Protein AF-A0A0V1ACJ5-F1 (afdb_monomer)

pLDDT: mean 75.12, std 22.07, range [23.55, 98.56]

Sequence (335 aa):
MDLNRLETKIALAIAAIVSSARESAKLNCLNGVYNKIFVTDIIEEFHMTDFLQLRVLTLNCWGIPLPFPFGSADRKVRIKEIAKELATGKYDIVSLQEIWSENDFNMIHDAVRLVMPYSFYFHNGYAGSGVCVFSKGIILETLMHRYSLNGYVHHIHRGDWFGGKMVGLCRIQFSGININVYATHIHAEYNHDEDVYLAHRVVQAFELGQFMRNTMQNCEMAILMGDLNLRPTDLGYDLIRHSASLKDAWLFFSLALYIWTVDVELHWPGITLPIIIFRFLLTLSIGFFFWYGLVCLSSEEKALKMTISSMHIQLERFSCYNFFTKRKKRQISAV

Mean predicted aligned error: 14.63 Å

Organism: NCBI:txid990121

Secondary structure (DSSP, 8-state):
-------------EEE------S--------SS-TTTHHHHHHHH----------EEEEE-----SPTTTS-TTHHHHHHHHHHHHTT---SEEEEE----HHHHHHHHHHHTTT--EEEE---BTT----EEEESSEEEEEEEEE-S----TT-TT-GGGTBT-EEEEEEEEETTEEEEEEEEEPPP---STT-TTHHHHHHHHHHHHHHHHHH--S-SEEEEEEE----TTSHHHHHHHHHTTPPBHHHHHHHHHHHHHHHHHHH-GGGHHHHHHHHHHHHHHHHHHHHIIIIIHHHHHHHHHHHHHHHHHHHHHHHHHHHHHHHHHHHHTT-

Structure (mmCIF, N/CA/C/O backbone):
data_AF-A0A0V1ACJ5-F1
#
_entry.id   AF-A0A0V1ACJ5-F1
#
loop_
_atom_site.group_PDB
_atom_site.id
_atom_site.type_symbol
_atom_site.label_atom_id
_atom_site.label_alt_id
_atom_site.label_comp_id
_atom_site.label_asym_id
_atom_site.label_entity_id
_atom_site.label_seq_id
_atom_site.pdbx_PDB_ins_code
_atom_site.Cartn_x
_atom_site.Cartn_y
_atom_site.Cartn_z
_atom_site.occupancy
_atom_site.B_iso_or_equiv
_atom_site.auth_seq_id
_atom_site.auth_comp_id
_atom_site.auth_asym_id
_atom_site.auth_atom_id
_atom_site.pdbx_PDB_model_num
ATOM 1 N N . MET A 1 1 ? 0.198 30.357 -6.653 1.00 31.19 1 MET A N 1
ATOM 2 C CA . MET A 1 1 ? 0.663 29.328 -7.603 1.00 31.19 1 MET A CA 1
ATOM 3 C C . MET A 1 1 ? -0.340 28.195 -7.508 1.00 31.19 1 MET A C 1
ATOM 5 O O . MET A 1 1 ? -0.571 27.722 -6.403 1.00 31.19 1 MET A O 1
ATOM 9 N N . ASP A 1 2 ? -1.039 27.931 -8.607 1.00 23.58 2 ASP A N 1
ATOM 10 C CA . ASP A 1 2 ? -2.224 27.070 -8.719 1.00 23.58 2 ASP A CA 1
ATOM 11 C C . ASP A 1 2 ? -2.051 25.685 -8.069 1.00 23.58 2 ASP A C 1
ATOM 13 O O . ASP A 1 2 ? -1.127 24.950 -8.407 1.00 23.58 2 ASP A O 1
ATOM 17 N N . LEU A 1 3 ? -2.967 25.324 -7.164 1.00 24.81 3 LEU A N 1
ATOM 18 C CA . LEU A 1 3 ? -3.018 24.044 -6.434 1.00 24.81 3 LEU A CA 1
ATOM 19 C C . LEU A 1 3 ? -3.821 22.953 -7.180 1.00 24.81 3 LEU A C 1
ATOM 21 O O . LEU A 1 3 ? -4.108 21.901 -6.620 1.00 24.81 3 LEU A O 1
ATOM 25 N N . ASN A 1 4 ? -4.158 23.174 -8.454 1.00 23.70 4 ASN A N 1
ATOM 26 C CA . ASN A 1 4 ? -5.064 22.321 -9.239 1.00 23.70 4 ASN A CA 1
ATOM 27 C C . ASN A 1 4 ? -4.382 21.230 -10.091 1.00 23.70 4 ASN A C 1
ATOM 29 O O . ASN A 1 4 ? -4.951 20.765 -11.074 1.00 23.70 4 ASN A O 1
ATOM 33 N N . ARG A 1 5 ? -3.176 20.778 -9.734 1.00 24.27 5 ARG A N 1
ATOM 34 C CA . ARG A 1 5 ? -2.523 19.628 -10.392 1.00 24.27 5 ARG A CA 1
ATOM 35 C C . ARG A 1 5 ? -1.808 18.740 -9.380 1.00 24.27 5 ARG A C 1
ATOM 37 O O . ARG A 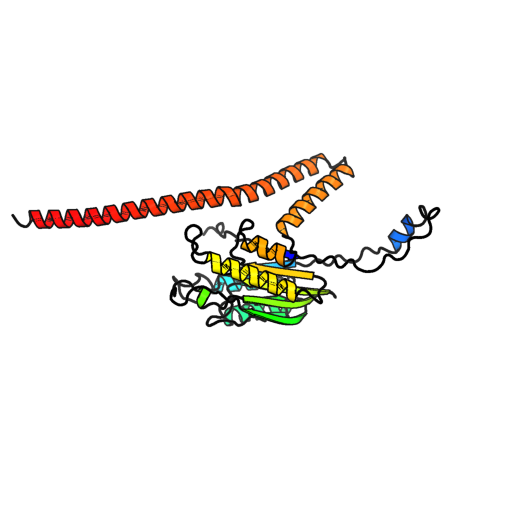1 5 ? -0.585 18.662 -9.345 1.00 24.27 5 ARG A O 1
ATOM 44 N N . LEU A 1 6 ? -2.589 18.051 -8.559 1.00 24.98 6 LEU A N 1
ATOM 45 C CA . LEU A 1 6 ? -2.164 16.783 -7.986 1.00 24.98 6 LEU A CA 1
ATOM 46 C C . LEU A 1 6 ? -3.123 15.736 -8.549 1.00 24.98 6 LEU A C 1
ATOM 48 O O . LEU A 1 6 ? -4.235 15.571 -8.057 1.00 24.98 6 LEU A O 1
ATOM 52 N N . GLU A 1 7 ? -2.730 15.104 -9.653 1.00 24.17 7 GLU A N 1
ATOM 53 C CA . GLU A 1 7 ? -3.385 13.884 -10.114 1.00 24.17 7 GLU A CA 1
ATOM 54 C C . GLU A 1 7 ? -3.186 12.827 -9.030 1.00 24.17 7 GLU A C 1
ATOM 56 O O . GLU A 1 7 ? -2.133 12.202 -8.904 1.00 24.17 7 GLU A O 1
ATOM 61 N N . THR A 1 8 ? -4.195 12.692 -8.179 1.00 23.91 8 THR A N 1
ATOM 62 C CA . THR A 1 8 ? -4.295 11.643 -7.180 1.00 23.91 8 THR A CA 1
ATOM 63 C C . THR A 1 8 ? -4.357 10.314 -7.924 1.00 23.91 8 THR A C 1
ATOM 65 O O . THR A 1 8 ? -5.411 9.920 -8.421 1.00 23.91 8 THR A O 1
ATOM 68 N N . LYS A 1 9 ? -3.228 9.606 -8.022 1.00 23.55 9 LYS A N 1
ATOM 69 C CA . LYS A 1 9 ? -3.234 8.174 -8.328 1.00 23.55 9 LYS A CA 1
ATOM 70 C C . LYS A 1 9 ? -3.961 7.487 -7.174 1.00 23.55 9 LYS A C 1
ATOM 72 O O . LYS A 1 9 ? -3.398 7.299 -6.099 1.00 23.55 9 LYS A O 1
ATOM 77 N N . ILE A 1 10 ? -5.248 7.209 -7.369 1.00 24.81 10 ILE A N 1
ATOM 78 C CA . ILE A 1 10 ? -6.080 6.458 -6.429 1.00 24.81 10 ILE A CA 1
ATOM 79 C C . ILE A 1 10 ? -5.497 5.044 -6.370 1.00 24.81 10 ILE A C 1
ATOM 81 O O . ILE A 1 10 ? -5.689 4.243 -7.282 1.00 24.81 10 ILE A O 1
ATOM 85 N N . ALA A 1 11 ? -4.724 4.764 -5.322 1.00 28.94 1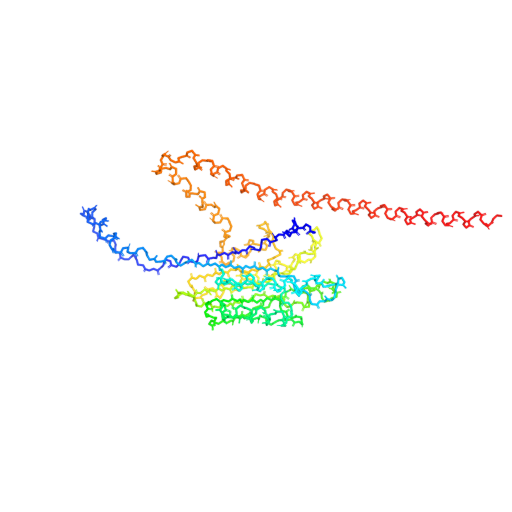1 ALA A N 1
ATOM 86 C CA . ALA A 1 11 ? -4.246 3.426 -5.022 1.00 28.94 11 ALA A CA 1
ATOM 87 C C . ALA A 1 11 ? -5.446 2.582 -4.568 1.00 28.94 11 ALA A C 1
ATOM 89 O O . ALA A 1 11 ? -6.164 2.925 -3.626 1.00 28.94 11 ALA A O 1
ATOM 90 N N . LEU A 1 12 ? -5.700 1.512 -5.313 1.00 31.58 12 LEU A N 1
ATOM 91 C CA . LEU A 1 12 ? -6.852 0.642 -5.147 1.00 31.58 12 LEU A CA 1
ATOM 92 C C . LEU A 1 12 ? -6.737 -0.123 -3.816 1.00 31.58 12 LEU A C 1
ATOM 94 O O . LEU A 1 12 ? -5.842 -0.948 -3.644 1.00 31.58 12 LEU A O 1
ATOM 98 N N . ALA A 1 13 ? -7.642 0.132 -2.870 1.00 35.06 13 ALA A N 1
ATOM 99 C CA . ALA A 1 13 ? -7.821 -0.741 -1.715 1.00 35.06 13 ALA A CA 1
ATOM 100 C C . ALA A 1 13 ? -8.698 -1.922 -2.147 1.00 35.06 13 ALA A C 1
ATOM 102 O O . ALA A 1 13 ? -9.879 -1.748 -2.449 1.00 35.06 13 ALA A O 1
ATOM 103 N N . ILE A 1 14 ? -8.133 -3.125 -2.201 1.00 36.03 14 ILE A N 1
ATOM 104 C CA . ILE A 1 14 ? -8.909 -4.341 -2.448 1.00 36.03 14 ILE A CA 1
ATOM 105 C C . ILE A 1 14 ? -9.252 -4.927 -1.075 1.00 36.03 14 ILE A C 1
ATOM 107 O O . ILE A 1 14 ? -8.398 -5.497 -0.392 1.00 36.03 14 ILE A O 1
ATOM 111 N N . ALA A 1 15 ? -10.500 -4.750 -0.644 1.00 32.06 15 ALA A N 1
ATOM 112 C CA . ALA A 1 15 ? -11.002 -5.315 0.603 1.00 32.06 15 ALA A CA 1
ATOM 113 C C . ALA A 1 15 ? -11.568 -6.717 0.338 1.00 32.06 15 ALA A C 1
ATOM 115 O O . ALA A 1 15 ? -12.568 -6.873 -0.362 1.00 32.06 15 ALA A O 1
ATOM 116 N N . ALA A 1 16 ? -10.961 -7.754 0.913 1.00 29.59 16 ALA A N 1
ATOM 117 C CA . ALA A 1 16 ? -11.553 -9.083 0.917 1.00 29.59 16 ALA A CA 1
ATOM 118 C C . ALA A 1 16 ? -12.424 -9.251 2.166 1.00 29.59 16 ALA A C 1
ATOM 120 O O . ALA A 1 16 ? -11.935 -9.427 3.280 1.00 29.59 16 ALA A O 1
ATOM 121 N N . ILE A 1 17 ? -13.743 -9.215 1.974 1.00 29.25 17 ILE A N 1
ATOM 122 C CA . ILE A 1 17 ? -14.691 -9.664 2.998 1.00 29.25 17 ILE A CA 1
ATOM 123 C C . ILE A 1 17 ? -14.758 -11.192 2.915 1.00 29.25 17 ILE A C 1
ATOM 125 O O . ILE A 1 17 ? -15.389 -11.733 1.998 1.00 29.25 17 ILE A O 1
ATOM 129 N N . VAL A 1 18 ? -14.108 -11.876 3.860 1.00 27.09 18 VAL A N 1
ATOM 130 C CA . VAL A 1 18 ? -14.258 -13.320 4.072 1.00 27.09 18 VAL A CA 1
ATOM 131 C C . VAL A 1 18 ? -15.566 -13.542 4.831 1.00 27.09 18 VAL A C 1
ATOM 133 O O . VAL A 1 18 ? -15.676 -13.260 6.017 1.00 27.09 18 VAL A O 1
ATOM 136 N N . SER A 1 19 ? -16.593 -14.029 4.136 1.00 24.06 19 SER A N 1
ATOM 137 C CA . SER A 1 19 ? -17.809 -14.533 4.780 1.00 24.06 19 SER A CA 1
ATOM 138 C C . SER A 1 19 ? -17.505 -15.910 5.375 1.00 24.06 19 SER A C 1
ATOM 140 O O . SER A 1 19 ? -17.551 -16.919 4.672 1.00 24.06 19 SER A O 1
ATOM 142 N N . SER A 1 20 ? -17.161 -15.963 6.662 1.00 24.16 20 SER A N 1
ATOM 143 C CA . SER A 1 20 ? -17.127 -17.214 7.427 1.00 24.16 20 SER A CA 1
ATOM 144 C C . SER A 1 20 ? -18.513 -17.499 8.014 1.00 24.16 20 SER A C 1
ATOM 146 O O . SER A 1 20 ? -18.727 -17.419 9.219 1.00 24.16 20 SER A O 1
ATOM 148 N N . ALA A 1 21 ? -19.478 -17.833 7.155 1.00 25.98 21 ALA A N 1
ATOM 149 C CA . ALA A 1 21 ? -20.734 -18.451 7.572 1.00 25.98 21 ALA A CA 1
ATOM 150 C C . ALA A 1 21 ? -20.582 -19.978 7.504 1.00 25.98 21 ALA A C 1
ATOM 152 O O . ALA A 1 21 ? -20.972 -20.618 6.526 1.00 25.98 21 ALA A O 1
ATOM 153 N N . ARG A 1 22 ? -19.967 -20.583 8.524 1.00 27.95 22 ARG A N 1
ATOM 154 C CA . ARG A 1 22 ? -19.916 -22.044 8.654 1.00 27.95 22 ARG A CA 1
ATOM 155 C C . ARG A 1 22 ? -20.026 -22.454 10.119 1.00 27.95 22 ARG A C 1
ATOM 157 O O . ARG A 1 22 ? -19.017 -22.620 10.778 1.00 27.95 22 ARG A O 1
ATOM 164 N N . GLU A 1 23 ? -21.275 -22.566 10.573 1.00 33.97 23 GLU A N 1
ATOM 165 C CA . GLU A 1 23 ? -21.822 -23.574 11.505 1.00 33.97 23 GLU A CA 1
ATOM 166 C C . GLU A 1 23 ? -23.024 -23.006 12.267 1.00 33.97 23 GLU A C 1
ATOM 168 O O . GLU A 1 23 ? -22.865 -22.385 13.306 1.00 33.97 23 GLU A O 1
ATOM 173 N N . SER A 1 24 ? -24.238 -23.234 11.754 1.00 28.55 24 SER A N 1
ATOM 174 C CA . SER A 1 24 ? -25.394 -23.658 12.563 1.00 28.55 24 SER A CA 1
ATOM 175 C C . SER A 1 24 ? -26.610 -23.850 11.651 1.00 28.55 24 SER A C 1
ATOM 177 O O . SER A 1 24 ? -27.379 -22.931 11.396 1.00 28.55 24 SER A O 1
ATOM 179 N N . ALA A 1 25 ? -26.767 -25.050 11.093 1.00 29.52 25 ALA A N 1
ATOM 180 C CA . ALA A 1 25 ? -28.017 -25.452 10.447 1.00 29.52 25 ALA A CA 1
ATOM 181 C C . ALA A 1 25 ? -28.220 -26.966 10.584 1.00 29.52 25 ALA A C 1
ATOM 183 O O . ALA A 1 25 ? -28.299 -27.714 9.612 1.00 29.52 25 ALA A O 1
ATOM 184 N N . LYS A 1 26 ? -28.299 -27.422 11.836 1.00 32.78 26 LYS A N 1
ATOM 185 C CA . LYS A 1 26 ? -29.097 -28.593 12.208 1.00 32.78 26 LYS A CA 1
ATOM 186 C C . LYS A 1 26 ? -30.343 -28.070 12.912 1.00 32.78 26 LYS A C 1
ATOM 188 O O . LYS A 1 26 ? -30.312 -27.939 14.125 1.00 32.78 26 LYS A O 1
ATOM 193 N N . LEU A 1 27 ? -31.407 -27.777 12.165 1.00 28.25 27 LEU A N 1
ATOM 194 C CA . LEU A 1 27 ? -32.783 -27.979 12.636 1.00 28.25 27 LEU A CA 1
ATOM 195 C C . LEU A 1 27 ? -33.785 -27.788 11.485 1.00 28.25 27 LEU A C 1
ATOM 197 O O . LEU A 1 27 ? -34.432 -26.760 11.343 1.00 28.25 27 LEU A O 1
ATOM 201 N N . ASN A 1 28 ? -33.932 -28.824 10.661 1.00 32.44 28 ASN A N 1
ATOM 202 C CA . ASN A 1 28 ? -35.198 -29.066 9.977 1.00 32.44 28 ASN A CA 1
ATOM 203 C C . ASN A 1 28 ? -36.051 -29.905 10.924 1.00 32.44 28 ASN A C 1
ATOM 205 O O . ASN A 1 28 ? -35.762 -31.089 11.066 1.00 32.44 28 ASN A O 1
ATOM 209 N N . CYS A 1 29 ? -37.045 -29.298 11.570 1.00 30.20 29 CYS A N 1
ATOM 210 C CA . CYS A 1 29 ? -38.313 -29.923 11.965 1.00 30.20 29 CYS A CA 1
ATOM 211 C C . CYS A 1 29 ? -39.115 -28.930 12.812 1.00 30.20 29 CYS A C 1
ATOM 213 O O . CYS A 1 29 ? -38.743 -28.691 13.955 1.00 30.20 29 CYS A O 1
ATOM 215 N N . LEU A 1 30 ? -40.197 -28.389 12.237 1.00 31.78 30 LEU A N 1
ATOM 216 C CA . LEU A 1 30 ? -41.506 -28.075 12.847 1.00 31.78 30 LEU A CA 1
ATOM 217 C C . LEU A 1 30 ? -42.170 -26.920 12.079 1.00 31.78 30 LEU A C 1
ATOM 219 O O . LEU A 1 30 ? -42.100 -25.748 12.437 1.00 31.78 30 LEU A O 1
ATOM 223 N N . ASN A 1 31 ? -42.828 -27.298 10.982 1.00 34.12 31 ASN A N 1
ATOM 224 C CA . ASN A 1 31 ? -43.781 -26.466 10.256 1.00 34.12 31 ASN A CA 1
ATOM 225 C C . ASN A 1 31 ? -45.003 -26.153 11.138 1.00 34.12 31 ASN A C 1
ATOM 227 O O . ASN A 1 31 ? -45.544 -27.058 11.771 1.00 34.12 31 ASN A O 1
ATOM 231 N N . GLY A 1 32 ? -45.520 -24.921 11.062 1.00 36.09 32 GLY A N 1
ATOM 232 C CA . GLY A 1 32 ? -46.978 -24.740 11.008 1.00 36.09 32 GLY A CA 1
ATOM 233 C C . GLY A 1 32 ? -47.633 -23.631 11.833 1.00 36.09 32 GLY A C 1
ATOM 234 O O . GLY A 1 32 ? -48.741 -23.249 11.475 1.00 36.09 32 GLY A O 1
ATOM 235 N N . VAL A 1 33 ? -47.023 -23.088 12.898 1.00 33.62 33 VAL A N 1
ATOM 236 C CA . VAL A 1 33 ? -47.755 -22.174 13.823 1.00 33.62 33 VAL A CA 1
ATOM 237 C C . VAL A 1 33 ? -46.969 -20.910 14.245 1.00 33.62 33 VAL A C 1
ATOM 239 O O . VAL A 1 33 ? -47.522 -20.012 14.869 1.00 33.62 33 VAL A O 1
ATOM 242 N N . TYR A 1 34 ? -45.707 -20.745 13.834 1.00 29.25 34 TYR A N 1
ATOM 243 C CA . TYR A 1 34 ? -44.804 -19.707 14.375 1.00 29.25 34 TYR A CA 1
ATOM 244 C C . TYR A 1 34 ? -44.826 -18.325 13.686 1.00 29.25 34 TYR A C 1
ATOM 246 O O . TYR A 1 34 ? -44.113 -17.418 14.107 1.00 29.25 34 TYR A O 1
ATOM 254 N N . ASN A 1 35 ? -45.664 -18.105 12.670 1.00 31.89 35 ASN A N 1
ATOM 255 C CA . ASN A 1 35 ? -45.571 -16.902 11.821 1.00 31.89 35 ASN A CA 1
ATOM 256 C C . ASN A 1 35 ? -46.142 -15.600 12.413 1.00 31.89 35 ASN A C 1
ATOM 258 O O . ASN A 1 35 ? -46.186 -14.594 11.710 1.00 31.89 35 ASN A O 1
ATOM 262 N N . LYS A 1 36 ? -46.580 -15.577 13.678 1.00 31.19 36 LYS A N 1
ATOM 263 C CA . LYS A 1 36 ? -47.122 -14.349 14.293 1.00 31.19 36 LYS A CA 1
ATOM 264 C C . LYS A 1 36 ? -46.440 -13.888 15.581 1.00 31.19 36 LYS A C 1
ATOM 266 O O . LYS A 1 36 ? -46.684 -12.760 15.983 1.00 31.19 36 LYS A O 1
ATOM 271 N N . ILE A 1 37 ? -45.581 -14.712 16.182 1.00 33.09 37 ILE A N 1
ATOM 272 C CA . ILE A 1 37 ? -44.835 -14.362 17.409 1.00 33.09 37 ILE A CA 1
ATOM 273 C C . ILE A 1 37 ? -43.397 -13.913 17.071 1.00 33.09 37 ILE A C 1
ATOM 275 O O . ILE A 1 37 ? -42.832 -13.068 17.748 1.00 33.09 37 ILE A O 1
ATOM 279 N N . PHE A 1 38 ? -42.841 -14.352 15.936 1.00 31.66 38 PHE A N 1
ATOM 280 C CA . PHE A 1 38 ? -41.448 -14.067 15.567 1.00 31.66 38 PHE A CA 1
ATOM 281 C C . PHE A 1 38 ? -41.132 -12.613 15.172 1.00 31.66 38 PHE A C 1
ATOM 283 O O . PHE A 1 38 ? -39.965 -12.248 15.146 1.00 31.66 38 PHE A O 1
ATOM 290 N N . VAL A 1 39 ? -42.120 -11.773 14.842 1.00 32.97 39 VAL A N 1
ATOM 291 C CA . VAL A 1 39 ? -41.822 -10.411 14.350 1.00 32.97 39 VAL A CA 1
ATOM 292 C C . VAL A 1 39 ? -41.588 -9.425 15.494 1.00 32.97 39 VAL A C 1
ATOM 294 O O . VAL A 1 39 ? -40.801 -8.500 15.332 1.00 32.97 39 VAL A O 1
ATOM 297 N N . THR A 1 40 ? -42.219 -9.616 16.653 1.00 30.36 40 THR A N 1
ATOM 298 C CA . THR A 1 40 ? -42.006 -8.734 17.810 1.00 30.36 40 THR A CA 1
ATOM 299 C C . THR A 1 40 ? -40.784 -9.146 18.624 1.00 30.36 40 THR A C 1
ATOM 301 O O . THR A 1 40 ? -40.020 -8.272 19.019 1.00 30.36 40 THR A O 1
ATOM 304 N N . ASP A 1 41 ? -40.517 -10.448 18.760 1.00 32.16 41 ASP A N 1
ATOM 305 C CA . ASP A 1 41 ? -39.392 -10.924 19.577 1.00 32.16 41 ASP A CA 1
ATOM 306 C C . ASP A 1 41 ? -38.035 -10.801 18.847 1.00 32.16 41 ASP A C 1
ATOM 308 O O . ASP A 1 41 ? -37.020 -10.539 19.486 1.00 32.16 41 ASP A O 1
ATOM 312 N N . ILE A 1 42 ? -37.996 -10.856 17.502 1.00 34.91 42 ILE A N 1
ATOM 313 C CA . ILE A 1 42 ? -36.763 -10.564 16.732 1.00 34.91 42 ILE A CA 1
ATOM 314 C C . ILE A 1 42 ? -36.335 -9.097 16.885 1.00 34.91 42 ILE A C 1
ATOM 316 O O . ILE A 1 42 ? -35.143 -8.802 16.825 1.00 34.91 42 ILE A O 1
ATOM 320 N N . ILE A 1 43 ? -37.276 -8.167 17.075 1.00 32.97 43 ILE A N 1
ATOM 321 C CA . ILE A 1 43 ? -36.951 -6.737 17.174 1.00 32.97 43 ILE A CA 1
ATOM 322 C C . ILE A 1 43 ? -36.376 -6.394 18.558 1.00 32.97 43 ILE A C 1
ATOM 324 O O . ILE A 1 43 ? -35.554 -5.486 18.650 1.00 32.97 43 ILE A O 1
ATOM 328 N N . GLU A 1 44 ? -36.726 -7.141 19.611 1.00 33.59 44 GLU A N 1
ATOM 329 C CA . GLU A 1 44 ? -36.106 -6.974 20.935 1.00 33.59 44 GLU A CA 1
ATOM 330 C C . GLU A 1 44 ? -34.776 -7.741 21.080 1.00 33.59 44 GLU A C 1
ATOM 332 O O . GLU A 1 44 ? -33.895 -7.285 21.810 1.00 33.59 44 GLU A O 1
ATOM 337 N N . GLU A 1 45 ? -34.564 -8.839 20.340 1.00 35.34 45 GLU A N 1
ATOM 338 C CA . GLU A 1 45 ? -33.292 -9.589 20.361 1.00 35.34 45 GLU A CA 1
ATOM 339 C C . GLU A 1 45 ? -32.235 -9.056 19.370 1.00 35.34 45 GLU A C 1
ATOM 341 O O . GLU A 1 45 ? -31.036 -9.248 19.575 1.00 35.34 45 GLU A O 1
ATOM 346 N N . PHE A 1 46 ? -32.640 -8.301 18.342 1.00 37.19 46 PHE A N 1
ATOM 347 C CA . PHE A 1 46 ? -31.742 -7.469 17.536 1.00 37.19 46 PHE A CA 1
ATOM 348 C C . PHE A 1 46 ? -31.737 -6.028 18.058 1.00 37.19 46 PHE A C 1
ATOM 350 O O . PHE A 1 46 ? -32.141 -5.084 17.375 1.00 37.19 46 PHE A O 1
ATOM 357 N N . HIS A 1 47 ? -31.146 -5.826 19.238 1.00 37.72 47 HIS A N 1
ATOM 358 C CA . HIS A 1 47 ? -30.344 -4.620 19.427 1.00 37.72 47 HIS A CA 1
ATOM 359 C C . HIS A 1 47 ? -29.313 -4.611 18.295 1.00 37.72 47 HIS A C 1
ATOM 361 O O . HIS A 1 47 ? -28.334 -5.349 18.340 1.00 37.72 47 HIS A O 1
ATOM 367 N N . MET A 1 48 ? -29.607 -3.859 17.232 1.00 39.12 48 MET A N 1
ATOM 368 C CA . MET A 1 48 ? -28.800 -3.745 16.025 1.00 39.12 48 MET A CA 1
ATOM 369 C C . MET A 1 48 ? -27.392 -3.309 16.444 1.00 39.12 48 MET A C 1
ATOM 371 O O . MET A 1 48 ? -27.142 -2.146 16.746 1.00 39.12 48 MET A O 1
ATOM 375 N N . THR A 1 49 ? -26.522 -4.306 16.568 1.00 41.41 49 THR A N 1
ATOM 376 C CA . THR A 1 49 ? -25.147 -4.234 17.049 1.00 41.41 49 THR A CA 1
ATOM 377 C C . THR A 1 49 ? -24.376 -3.186 16.262 1.00 41.41 49 THR A C 1
ATOM 379 O O . THR A 1 49 ? -24.476 -3.166 15.034 1.00 41.41 49 THR A O 1
ATOM 382 N N . ASP A 1 50 ? -23.606 -2.349 16.958 1.00 52.09 50 ASP A N 1
ATOM 383 C CA . ASP A 1 50 ? -22.711 -1.346 16.381 1.00 52.09 50 ASP A CA 1
ATOM 384 C C . ASP A 1 50 ? -22.003 -1.877 15.123 1.00 52.09 50 ASP A C 1
ATOM 386 O O . ASP A 1 50 ? -21.188 -2.801 15.185 1.00 52.09 50 ASP A O 1
ATOM 390 N N . PHE A 1 51 ? -22.313 -1.309 13.955 1.00 59.25 51 PHE A N 1
ATOM 391 C CA . PHE A 1 51 ? -21.576 -1.631 12.737 1.00 59.25 51 PHE A CA 1
ATOM 392 C C . PHE A 1 51 ? -20.126 -1.174 12.916 1.00 59.25 51 PHE A C 1
ATOM 394 O O . PHE A 1 51 ? -19.854 0.023 13.032 1.00 59.25 51 PHE A O 1
ATOM 401 N N . LEU A 1 52 ? -19.180 -2.116 12.906 1.00 71.88 52 LEU A N 1
ATOM 402 C CA . LEU A 1 52 ? -17.761 -1.781 12.912 1.00 71.88 52 LEU A CA 1
ATOM 403 C C . LEU A 1 52 ? -17.393 -1.099 11.588 1.00 71.88 52 LEU A C 1
ATOM 405 O O . LEU A 1 52 ? -17.229 -1.750 10.556 1.00 71.88 52 LEU A O 1
ATOM 409 N N . GLN A 1 53 ? -17.252 0.224 11.620 1.00 83.00 53 GLN A N 1
ATOM 410 C CA . GLN A 1 53 ? -16.746 1.001 10.496 1.00 83.00 53 GLN A CA 1
ATOM 411 C C . GLN A 1 53 ? -15.218 1.066 10.558 1.00 83.00 53 GLN A C 1
ATOM 413 O O . GLN A 1 53 ? -14.650 1.565 11.527 1.00 83.00 53 GLN A O 1
ATOM 418 N N . LEU A 1 54 ? -14.557 0.599 9.499 1.00 88.12 54 LEU A N 1
ATOM 419 C CA . LEU A 1 54 ? -13.105 0.655 9.355 1.00 88.12 54 LEU A CA 1
ATOM 420 C C . LEU A 1 54 ? -12.725 1.628 8.234 1.00 88.12 54 LEU A C 1
ATOM 422 O O . LEU A 1 54 ? -13.141 1.455 7.088 1.00 88.12 54 LEU A O 1
ATOM 426 N N . ARG A 1 55 ? -11.914 2.641 8.546 1.00 92.06 55 ARG A N 1
ATOM 427 C CA . ARG A 1 55 ? -11.388 3.605 7.569 1.00 92.06 55 ARG A CA 1
ATOM 428 C C . ARG A 1 55 ? -9.934 3.287 7.273 1.00 92.06 55 ARG A C 1
ATOM 430 O O . ARG A 1 55 ? -9.069 3.443 8.135 1.00 92.06 55 ARG A O 1
ATOM 437 N N . VAL A 1 56 ? -9.661 2.866 6.046 1.00 93.62 56 VAL A N 1
ATOM 438 C CA . VAL A 1 56 ? -8.312 2.500 5.605 1.00 93.62 56 VAL A CA 1
ATOM 439 C C . VAL A 1 56 ? -7.793 3.466 4.544 1.00 93.62 56 VAL A C 1
ATOM 441 O O . VAL A 1 56 ? -8.571 3.979 3.742 1.00 93.62 56 VAL A O 1
ATOM 444 N N . LEU A 1 57 ? -6.483 3.713 4.529 1.00 95.44 57 LEU A N 1
ATOM 445 C CA . LEU A 1 57 ? -5.820 4.555 3.529 1.00 95.44 57 LEU A CA 1
ATOM 446 C C . LEU A 1 57 ? -4.562 3.872 3.006 1.00 95.44 57 LEU A C 1
ATOM 448 O O . LEU A 1 57 ? -3.716 3.454 3.790 1.00 95.44 57 LEU A O 1
ATOM 452 N N . THR A 1 58 ? -4.397 3.825 1.687 1.00 94.69 58 THR A N 1
ATOM 453 C CA . THR A 1 58 ? -3.118 3.479 1.062 1.00 94.69 58 THR A CA 1
ATOM 454 C C . THR A 1 58 ? -2.613 4.637 0.211 1.00 94.69 58 THR A C 1
ATOM 456 O O . THR A 1 58 ? -3.403 5.257 -0.499 1.00 94.69 58 THR A O 1
ATOM 459 N N . LEU A 1 59 ? -1.322 4.963 0.304 1.00 94.69 59 LEU A N 1
ATOM 460 C CA . LEU A 1 59 ? -0.737 6.089 -0.427 1.00 94.69 59 LEU A CA 1
ATOM 461 C C . LEU A 1 59 ? 0.744 5.862 -0.749 1.00 94.69 59 LEU A C 1
ATOM 463 O O . LEU A 1 59 ? 1.567 5.692 0.150 1.00 94.69 59 LEU A O 1
ATOM 467 N N . ASN A 1 60 ? 1.102 5.991 -2.026 1.00 94.25 60 ASN A N 1
ATOM 468 C CA . ASN A 1 60 ? 2.488 6.175 -2.438 1.00 94.25 60 ASN A CA 1
ATOM 469 C C . ASN A 1 60 ? 2.899 7.638 -2.190 1.00 94.25 60 ASN A C 1
ATOM 471 O O . ASN A 1 60 ? 2.314 8.569 -2.745 1.00 94.25 60 ASN A O 1
ATOM 475 N N . CYS A 1 61 ? 3.891 7.851 -1.327 1.00 91.12 61 CYS A N 1
ATOM 476 C CA . CYS A 1 61 ? 4.305 9.176 -0.864 1.00 91.12 61 CYS A CA 1
ATOM 477 C C . CYS A 1 61 ? 5.404 9.822 -1.719 1.00 91.12 61 CYS A C 1
ATOM 479 O O . CYS A 1 61 ? 5.772 10.980 -1.474 1.00 91.12 61 CYS A O 1
ATOM 481 N N . TRP A 1 62 ? 5.944 9.093 -2.699 1.00 89.19 62 TRP A N 1
ATOM 482 C CA . TRP A 1 62 ? 7.042 9.538 -3.554 1.00 89.19 62 TRP A CA 1
ATOM 483 C C . TRP A 1 62 ? 8.231 10.108 -2.750 1.00 89.19 62 TRP A C 1
ATOM 485 O O . TRP A 1 62 ? 8.739 11.200 -3.004 1.00 89.19 62 TRP A O 1
ATOM 495 N N . GLY A 1 63 ? 8.655 9.408 -1.696 1.00 88.12 63 GLY A N 1
ATOM 496 C CA . GLY A 1 63 ? 9.615 9.892 -0.696 1.00 88.12 63 GLY A CA 1
ATOM 497 C C . GLY A 1 63 ? 11.089 9.669 -1.050 1.00 88.12 63 GLY A C 1
ATOM 498 O O . GLY A 1 63 ? 11.891 9.375 -0.166 1.00 88.12 63 GLY A O 1
ATOM 499 N N . ILE A 1 64 ? 11.478 9.761 -2.326 1.00 86.81 64 ILE A N 1
ATOM 500 C CA . ILE A 1 64 ? 12.846 9.435 -2.778 1.00 86.81 64 ILE A CA 1
ATOM 501 C C . ILE A 1 64 ? 13.870 10.407 -2.145 1.00 86.81 64 ILE A C 1
ATOM 503 O O . ILE A 1 64 ? 13.776 11.620 -2.376 1.00 86.81 64 ILE A O 1
ATOM 507 N N . PRO A 1 65 ? 14.875 9.926 -1.381 1.00 83.81 65 PRO A N 1
ATOM 508 C CA . PRO A 1 65 ? 15.731 10.758 -0.538 1.00 83.81 65 PRO A CA 1
ATOM 509 C C . PRO A 1 65 ? 16.954 11.332 -1.274 1.00 83.81 65 PRO A C 1
ATOM 511 O O . PRO A 1 65 ? 17.915 11.757 -0.636 1.00 83.81 65 PRO A O 1
ATOM 514 N N . LEU A 1 66 ? 16.919 11.370 -2.608 1.00 80.19 66 LEU A N 1
ATOM 515 C CA . LEU A 1 66 ? 17.976 11.928 -3.453 1.00 80.19 66 LEU A CA 1
ATOM 516 C C . LEU A 1 66 ? 17.767 13.436 -3.700 1.00 80.19 66 LEU A C 1
ATOM 518 O O . LEU A 1 66 ? 16.637 13.927 -3.615 1.00 80.19 66 LEU A O 1
ATOM 522 N N . PRO A 1 67 ? 18.833 14.203 -3.991 1.00 71.88 67 PRO A N 1
ATOM 523 C CA . PRO A 1 67 ? 18.695 15.597 -4.397 1.00 71.88 67 PRO A CA 1
ATOM 524 C C . PRO A 1 67 ? 18.018 15.708 -5.771 1.00 71.88 67 PRO A C 1
ATOM 526 O O . PRO A 1 67 ? 18.142 14.825 -6.623 1.00 71.88 67 PRO A O 1
ATOM 529 N N . PHE A 1 68 ? 17.318 16.820 -6.003 1.00 63.44 68 PHE A N 1
ATOM 530 C CA . PHE A 1 68 ? 16.835 17.181 -7.337 1.00 63.44 68 PHE A CA 1
ATOM 531 C C . PHE A 1 68 ? 18.026 17.254 -8.317 1.00 63.44 68 PHE A C 1
ATOM 533 O O . PHE A 1 68 ? 19.067 17.796 -7.936 1.00 63.44 68 PHE A O 1
ATOM 540 N N . PRO A 1 69 ? 17.917 16.731 -9.554 1.00 64.50 69 PRO A N 1
ATOM 541 C CA . PRO A 1 69 ? 16.712 16.237 -10.238 1.00 64.50 69 PRO A CA 1
ATOM 542 C C . PRO A 1 69 ? 16.405 14.738 -10.067 1.00 64.50 69 PRO A C 1
ATOM 544 O O . PRO A 1 69 ? 15.438 14.254 -10.644 1.00 64.50 69 PRO A O 1
ATOM 547 N N . PHE A 1 70 ? 17.211 13.992 -9.311 1.00 69.44 70 PHE A N 1
ATOM 548 C CA . PHE A 1 70 ? 17.112 12.526 -9.240 1.00 69.44 70 PHE A CA 1
ATOM 549 C C . PHE A 1 70 ? 16.194 12.015 -8.125 1.00 69.44 70 PHE A C 1
ATOM 551 O O . PHE A 1 70 ? 15.784 10.857 -8.147 1.00 69.44 70 PHE A O 1
ATOM 558 N N . GLY A 1 71 ? 15.889 12.854 -7.135 1.00 70.44 71 GLY A N 1
ATOM 559 C CA . GLY A 1 71 ? 14.918 12.545 -6.090 1.00 70.44 71 GLY A CA 1
ATOM 560 C C . GLY A 1 71 ? 13.666 13.402 -6.151 1.00 70.44 71 GLY A C 1
ATOM 561 O O . GLY A 1 71 ? 13.444 14.177 -7.079 1.00 70.44 71 GLY A O 1
ATOM 562 N N . SER A 1 72 ? 12.833 13.262 -5.125 1.00 75.31 72 SER A N 1
ATOM 563 C CA . SER A 1 72 ? 11.569 13.982 -5.057 1.00 75.31 72 SER A CA 1
ATOM 564 C C . SER A 1 72 ? 11.783 15.442 -4.660 1.00 75.31 72 SER A C 1
ATOM 566 O O . SER A 1 72 ? 12.206 15.729 -3.534 1.00 75.31 72 SER A O 1
ATOM 568 N N . ALA A 1 73 ? 11.372 16.368 -5.531 1.00 76.25 73 ALA A N 1
ATOM 569 C CA . ALA A 1 73 ? 11.178 17.767 -5.153 1.00 76.25 73 ALA A CA 1
ATOM 570 C C . ALA A 1 73 ? 10.227 17.865 -3.944 1.00 76.25 73 ALA A C 1
ATOM 572 O O . ALA A 1 73 ? 9.329 17.036 -3.785 1.00 76.25 73 ALA A O 1
ATOM 573 N N . ASP A 1 74 ? 10.472 18.828 -3.055 1.00 85.12 74 ASP A N 1
ATOM 574 C CA . ASP A 1 74 ? 9.633 19.127 -1.885 1.00 85.12 74 ASP A CA 1
ATOM 575 C C . ASP A 1 74 ? 9.332 17.949 -0.939 1.00 85.12 74 ASP A C 1
ATOM 577 O O . ASP A 1 74 ? 8.390 18.017 -0.148 1.00 85.12 74 ASP A O 1
ATOM 581 N N . ARG A 1 75 ? 10.159 16.886 -0.951 1.00 87.88 75 ARG A N 1
ATOM 582 C CA . ARG A 1 75 ? 9.963 15.675 -0.127 1.00 87.88 75 ARG A CA 1
ATOM 583 C C . ARG A 1 75 ? 9.606 16.010 1.321 1.00 87.88 75 ARG A C 1
ATOM 585 O O . ARG A 1 75 ? 8.582 15.568 1.825 1.00 87.88 75 ARG A O 1
ATOM 592 N N . LYS A 1 76 ? 10.426 16.837 1.978 1.00 90.25 76 LYS A N 1
ATOM 593 C CA . LYS A 1 76 ? 10.240 17.203 3.393 1.00 90.25 76 LYS A CA 1
ATOM 594 C C . LYS A 1 76 ? 8.892 17.880 3.652 1.00 90.25 76 LYS A C 1
ATOM 596 O O . LYS A 1 76 ? 8.264 17.600 4.666 1.00 90.25 76 LYS A O 1
ATOM 601 N N . VAL A 1 77 ? 8.459 18.763 2.748 1.00 90.12 77 VAL A N 1
ATOM 602 C CA . VAL A 1 77 ? 7.171 19.462 2.862 1.00 90.12 77 VAL A CA 1
ATOM 603 C C . VAL A 1 77 ? 6.032 18.461 2.702 1.00 90.12 77 VAL A C 1
ATOM 605 O O . VAL A 1 77 ? 5.136 18.421 3.539 1.00 90.12 77 VAL A O 1
ATOM 608 N N . ARG A 1 78 ? 6.105 17.594 1.687 1.00 91.81 78 ARG A N 1
ATOM 609 C CA . ARG A 1 78 ? 5.072 16.589 1.419 1.00 91.81 78 ARG A CA 1
ATOM 610 C C . ARG A 1 78 ? 4.903 15.601 2.569 1.00 91.81 78 ARG A C 1
ATOM 612 O O . ARG A 1 78 ? 3.787 15.425 3.040 1.00 91.81 78 ARG A O 1
ATOM 619 N N . ILE A 1 79 ? 5.992 14.990 3.043 1.00 92.69 79 ILE A N 1
ATOM 620 C CA . ILE A 1 79 ? 5.936 14.031 4.159 1.00 92.69 79 ILE A CA 1
ATOM 621 C C . ILE A 1 79 ? 5.360 14.709 5.411 1.00 92.69 79 ILE A C 1
ATOM 623 O O . ILE A 1 79 ? 4.541 14.110 6.103 1.00 92.69 79 ILE A O 1
ATOM 627 N N . LYS A 1 80 ? 5.709 15.977 5.669 1.00 93.88 80 LYS A N 1
ATOM 628 C CA . LYS A 1 80 ? 5.171 16.735 6.806 1.00 93.88 80 LYS A CA 1
ATOM 629 C C . LYS A 1 80 ? 3.661 16.964 6.698 1.00 93.88 80 LYS A C 1
ATOM 631 O O . LYS A 1 80 ? 2.955 16.783 7.686 1.00 93.88 80 LYS A O 1
ATOM 636 N N . GLU A 1 81 ? 3.156 17.352 5.528 1.00 94.81 81 GLU A N 1
ATOM 637 C CA . GLU A 1 81 ? 1.712 17.551 5.338 1.00 94.81 81 GLU A CA 1
ATOM 638 C C . GLU A 1 81 ? 0.939 16.224 5.356 1.00 94.81 81 GLU A C 1
ATOM 640 O O . GLU A 1 81 ? -0.149 16.169 5.925 1.00 94.81 81 GLU A O 1
ATOM 645 N N . ILE A 1 82 ? 1.521 15.136 4.836 1.00 93.31 82 ILE A N 1
ATOM 646 C CA . ILE A 1 82 ? 0.954 13.786 4.980 1.00 93.31 82 ILE A CA 1
ATOM 647 C C . ILE A 1 82 ? 0.843 13.431 6.465 1.00 93.31 82 ILE A C 1
ATOM 649 O O . ILE A 1 82 ? -0.243 13.094 6.928 1.00 93.31 82 ILE A O 1
ATOM 653 N N . ALA A 1 83 ? 1.925 13.572 7.235 1.00 97.06 83 ALA A N 1
ATOM 654 C CA . ALA A 1 83 ? 1.923 13.296 8.670 1.00 97.06 83 ALA A CA 1
ATOM 655 C C . ALA A 1 83 ? 0.859 14.119 9.418 1.00 97.06 83 ALA A C 1
ATOM 657 O O . ALA A 1 83 ? 0.150 13.591 10.271 1.00 97.06 83 ALA A O 1
ATOM 658 N N . LYS A 1 84 ? 0.701 15.398 9.057 1.00 94.06 84 LYS A N 1
ATOM 659 C CA . LYS A 1 84 ? -0.317 16.290 9.622 1.00 94.06 84 LYS A CA 1
ATOM 660 C C . LYS A 1 84 ? -1.743 15.826 9.313 1.00 94.06 84 LYS A C 1
ATOM 662 O O . LYS A 1 84 ? -2.583 15.857 10.208 1.00 94.06 84 LYS A O 1
ATOM 667 N N . GLU A 1 85 ? -2.023 15.390 8.085 1.00 96.50 85 GLU A N 1
ATOM 668 C CA . GLU A 1 85 ? -3.335 14.835 7.728 1.00 96.50 85 GLU A CA 1
ATOM 669 C C . GLU A 1 85 ? -3.604 13.521 8.474 1.00 96.50 85 GLU A C 1
ATOM 671 O O . GLU A 1 85 ? -4.692 13.342 9.018 1.00 96.50 85 GLU A O 1
ATOM 676 N N . LEU A 1 86 ? -2.618 12.626 8.584 1.00 95.31 86 LEU A N 1
ATOM 677 C CA . LEU A 1 86 ? -2.767 11.382 9.349 1.00 95.31 86 LEU A CA 1
ATOM 678 C C . LEU A 1 86 ? -3.007 11.648 10.844 1.00 95.31 86 LEU A C 1
ATOM 680 O O . LEU A 1 86 ? -3.851 10.997 11.463 1.00 95.31 86 LEU A O 1
ATOM 684 N N . ALA A 1 87 ? -2.340 12.660 11.408 1.00 97.44 87 ALA A N 1
ATOM 685 C CA . ALA A 1 87 ? -2.489 13.070 12.804 1.00 97.44 87 ALA A CA 1
ATOM 686 C C . ALA A 1 87 ? -3.898 13.593 13.151 1.00 97.44 87 ALA A C 1
ATOM 688 O O . ALA A 1 87 ? -4.240 13.685 14.327 1.00 97.44 87 ALA A O 1
ATOM 689 N N . THR A 1 88 ? -4.751 13.880 12.158 1.00 95.62 88 THR A N 1
ATOM 690 C CA . THR A 1 88 ? -6.172 14.200 12.397 1.00 95.62 88 THR A CA 1
ATOM 691 C C . THR A 1 88 ? -6.967 13.020 12.969 1.00 95.62 88 THR A C 1
ATOM 693 O O . THR A 1 88 ? -8.073 13.215 13.468 1.00 95.62 88 THR A O 1
ATOM 696 N N . GLY A 1 89 ? -6.441 11.790 12.884 1.00 91.69 89 GLY A N 1
ATOM 697 C CA . GLY A 1 89 ? -7.088 10.590 13.420 1.00 91.69 89 GLY A CA 1
ATOM 698 C C . GLY A 1 89 ? -8.276 10.085 12.591 1.00 91.69 89 GLY A C 1
ATOM 699 O O . GLY A 1 89 ? -9.044 9.244 13.066 1.00 91.69 89 GLY A O 1
ATOM 700 N N . LYS A 1 90 ? -8.441 10.567 11.351 1.00 91.88 90 LYS A N 1
ATOM 701 C CA . LYS A 1 90 ? -9.518 10.150 10.433 1.00 91.88 90 LYS A CA 1
ATOM 702 C C . LYS A 1 90 ? -9.412 8.705 9.945 1.00 91.88 90 LYS A C 1
ATOM 704 O O . LYS A 1 90 ? -10.418 8.160 9.512 1.00 91.88 90 LYS A O 1
ATOM 709 N N . TYR A 1 91 ? -8.232 8.097 9.988 1.00 94.75 91 TYR A N 1
ATOM 710 C CA . TYR A 1 91 ? -7.991 6.744 9.483 1.00 94.75 91 TYR A CA 1
ATOM 711 C C . TYR A 1 91 ? -7.691 5.795 10.637 1.00 94.75 91 TYR A C 1
ATOM 713 O O . TYR A 1 91 ? -7.147 6.209 11.659 1.00 94.75 91 TYR A O 1
ATOM 721 N N . ASP A 1 92 ? -8.056 4.529 10.479 1.00 95.19 92 ASP A N 1
ATOM 722 C CA . ASP A 1 92 ? -7.861 3.484 11.481 1.00 95.19 92 ASP A CA 1
ATOM 723 C C . ASP A 1 92 ? -6.653 2.604 11.132 1.00 95.19 92 ASP A C 1
ATOM 725 O O . ASP A 1 92 ? -5.897 2.220 12.024 1.00 95.19 92 ASP A O 1
ATOM 729 N N . ILE A 1 93 ? -6.414 2.367 9.837 1.00 97.38 93 ILE A N 1
ATOM 730 C CA . ILE A 1 93 ? -5.233 1.668 9.310 1.00 97.38 93 ILE A CA 1
ATOM 731 C C . ILE A 1 93 ? -4.720 2.417 8.075 1.00 97.38 93 ILE A C 1
ATOM 733 O O . ILE A 1 93 ? -5.488 2.771 7.182 1.00 97.38 93 ILE A O 1
ATOM 737 N N . VAL A 1 94 ? -3.415 2.651 8.003 1.00 98.06 94 VAL A N 1
ATOM 738 C CA . VAL A 1 94 ? -2.758 3.360 6.902 1.00 98.06 94 VAL A CA 1
ATOM 739 C C . VAL A 1 94 ? -1.590 2.519 6.401 1.00 98.06 94 VAL A C 1
ATOM 741 O O . VAL A 1 94 ? -0.781 2.066 7.204 1.00 98.06 94 VAL A O 1
ATOM 744 N N . SER A 1 95 ? -1.464 2.341 5.087 1.00 97.75 95 SER A N 1
ATOM 745 C CA . SER A 1 95 ? -0.276 1.772 4.445 1.00 97.75 95 SER A CA 1
ATOM 746 C C . SER A 1 95 ? 0.363 2.808 3.530 1.00 97.75 95 SER A C 1
ATOM 748 O O . SER A 1 95 ? -0.305 3.358 2.658 1.00 97.75 95 SER A O 1
ATOM 750 N N . LEU A 1 96 ? 1.651 3.082 3.718 1.00 96.94 96 LEU A N 1
ATOM 751 C CA . LEU A 1 96 ? 2.387 4.023 2.878 1.00 96.94 96 LEU A CA 1
ATOM 752 C C . LEU A 1 96 ? 3.443 3.292 2.056 1.00 96.94 96 LEU A C 1
ATOM 754 O O . LEU A 1 96 ? 4.066 2.344 2.537 1.00 96.94 96 LEU A O 1
ATOM 758 N N . GLN A 1 97 ? 3.644 3.753 0.823 1.00 96.00 97 GLN A N 1
ATOM 759 C CA . GLN A 1 97 ? 4.697 3.292 -0.078 1.00 96.00 97 GLN A CA 1
ATOM 760 C C . GLN A 1 97 ? 5.667 4.438 -0.395 1.00 96.00 97 GLN A C 1
ATOM 762 O O . GLN A 1 97 ? 5.333 5.616 -0.271 1.00 96.00 97 GLN A O 1
ATOM 767 N N . GLU A 1 98 ? 6.882 4.085 -0.811 1.00 93.06 98 GLU A N 1
ATOM 768 C CA . GLU A 1 98 ? 7.985 5.015 -1.080 1.00 93.06 98 GLU A CA 1
ATOM 769 C C . GLU A 1 98 ? 8.412 5.901 0.102 1.00 93.06 98 GLU A C 1
ATOM 771 O O . GLU A 1 98 ? 8.959 6.987 -0.090 1.00 93.06 98 GLU A O 1
ATOM 776 N N . ILE A 1 99 ? 8.236 5.432 1.338 1.00 94.25 99 ILE A N 1
ATOM 777 C CA . ILE A 1 99 ? 8.898 6.017 2.510 1.00 94.25 99 ILE A CA 1
ATOM 778 C C . ILE A 1 99 ? 10.296 5.409 2.616 1.00 94.25 99 ILE A C 1
ATOM 780 O O . ILE A 1 99 ? 10.516 4.455 3.341 1.00 94.25 99 ILE A O 1
ATOM 784 N N . TRP A 1 100 ? 11.254 5.908 1.842 1.00 90.88 100 TRP A N 1
ATOM 785 C CA . TRP A 1 100 ? 12.585 5.286 1.746 1.00 90.88 100 TRP A CA 1
ATOM 786 C C . TRP A 1 100 ? 13.544 5.670 2.883 1.00 90.88 100 TRP A C 1
ATOM 788 O O . TRP A 1 100 ? 14.559 5.011 3.086 1.00 90.88 100 TRP A O 1
ATOM 798 N N . SER A 1 101 ? 13.267 6.760 3.604 1.00 89.50 101 SER A N 1
ATOM 799 C CA . SER A 1 101 ? 14.119 7.241 4.694 1.00 89.50 101 SER A CA 1
ATOM 800 C C . SER A 1 101 ? 13.533 6.869 6.052 1.00 89.50 101 SER A C 1
ATOM 802 O O . SER A 1 101 ? 12.391 7.217 6.345 1.00 89.50 101 SER A O 1
ATOM 804 N N . GLU A 1 102 ? 14.345 6.263 6.924 1.00 90.94 102 GLU A N 1
ATOM 805 C CA . GLU A 1 102 ? 13.962 6.012 8.322 1.00 90.94 102 GLU A CA 1
ATOM 806 C C . GLU A 1 102 ? 13.610 7.305 9.065 1.00 90.94 102 GLU A C 1
ATOM 808 O O . GLU A 1 102 ? 12.700 7.318 9.884 1.00 90.94 102 GLU A O 1
ATOM 813 N N . ASN A 1 103 ? 14.261 8.424 8.731 1.00 93.25 103 ASN A N 1
ATOM 814 C CA . ASN A 1 103 ? 13.920 9.725 9.306 1.00 93.25 103 ASN A CA 1
ATOM 815 C C . ASN A 1 103 ? 12.512 10.181 8.902 1.00 93.25 103 ASN A C 1
ATOM 817 O O . ASN A 1 103 ? 11.800 10.748 9.728 1.00 93.25 103 ASN A O 1
ATOM 821 N N . ASP A 1 104 ? 12.111 9.936 7.651 1.00 95.19 104 ASP A N 1
ATOM 822 C CA . ASP A 1 104 ? 10.763 10.271 7.183 1.00 95.19 104 ASP A CA 1
ATOM 823 C C . ASP A 1 104 ? 9.726 9.353 7.865 1.00 95.19 104 ASP A C 1
ATOM 825 O O . ASP A 1 104 ? 8.689 9.842 8.311 1.00 95.19 104 ASP A O 1
ATOM 829 N N . PHE A 1 105 ? 10.030 8.058 8.047 1.00 96.75 105 PHE A N 1
ATOM 830 C CA . PHE A 1 105 ? 9.190 7.135 8.825 1.00 96.75 105 PHE A CA 1
ATOM 831 C C . PHE A 1 105 ? 9.042 7.568 10.290 1.00 96.75 105 PHE A C 1
ATOM 833 O O . PHE A 1 105 ? 7.917 7.709 10.765 1.00 96.75 105 PHE A O 1
ATOM 840 N N . ASN A 1 106 ? 10.154 7.821 10.987 1.00 97.06 106 ASN A N 1
ATOM 841 C CA . ASN A 1 106 ? 10.157 8.225 12.395 1.00 97.06 106 ASN A CA 1
ATOM 842 C C . ASN A 1 106 ? 9.413 9.549 12.600 1.00 97.06 106 ASN A C 1
ATOM 844 O O . ASN A 1 106 ? 8.650 9.687 13.549 1.00 97.06 106 ASN A O 1
ATOM 848 N N . MET A 1 107 ? 9.557 10.502 11.673 1.00 97.56 107 MET A N 1
ATOM 849 C CA . MET A 1 107 ? 8.822 11.765 11.737 1.00 97.56 107 MET A CA 1
ATOM 850 C C . MET A 1 107 ? 7.307 11.564 11.616 1.00 97.56 107 MET A C 1
ATOM 852 O O . MET A 1 107 ? 6.555 12.170 12.380 1.00 97.56 107 MET A O 1
ATOM 856 N N . ILE A 1 108 ? 6.852 10.704 10.695 1.00 98.12 108 ILE A N 1
ATOM 857 C CA . ILE A 1 108 ? 5.428 10.356 10.602 1.00 98.12 108 ILE A CA 1
ATOM 858 C C . ILE A 1 108 ? 4.986 9.644 11.884 1.00 98.12 108 ILE A C 1
ATOM 860 O O . ILE A 1 108 ? 3.975 10.038 12.459 1.00 98.12 108 ILE A O 1
ATOM 864 N N . HIS A 1 109 ? 5.745 8.646 12.351 1.00 97.88 109 HIS A N 1
ATOM 865 C CA . HIS A 1 109 ? 5.461 7.899 13.579 1.00 97.88 109 HIS A CA 1
ATOM 866 C C . HIS A 1 109 ? 5.245 8.834 14.771 1.00 97.88 109 HIS A C 1
ATOM 868 O O . HIS A 1 109 ? 4.192 8.789 15.406 1.00 97.88 109 HIS A O 1
ATOM 874 N N . ASP A 1 110 ? 6.186 9.743 15.021 1.00 98.12 110 ASP A N 1
ATOM 875 C CA . ASP A 1 110 ? 6.106 10.689 16.131 1.00 98.12 110 ASP A CA 1
ATOM 876 C C . ASP A 1 110 ? 4.908 11.635 16.011 1.00 98.12 110 ASP A C 1
ATOM 878 O O . ASP A 1 110 ? 4.263 11.951 17.015 1.00 98.12 110 ASP A O 1
ATOM 882 N N . ALA A 1 111 ? 4.582 12.072 14.791 1.00 98.06 111 ALA A N 1
ATOM 883 C CA . ALA A 1 111 ? 3.448 12.953 14.537 1.00 98.06 111 ALA A CA 1
ATOM 884 C C . ALA A 1 111 ? 2.096 12.263 14.777 1.00 98.06 111 ALA A C 1
ATOM 886 O O . ALA A 1 111 ? 1.163 12.903 15.263 1.00 98.06 111 ALA A O 1
ATOM 887 N N . VAL A 1 112 ? 1.979 10.969 14.454 1.00 98.06 112 VAL A N 1
ATOM 888 C CA . VAL A 1 112 ? 0.707 10.230 14.539 1.00 98.06 112 VAL A CA 1
ATOM 889 C C . VAL A 1 112 ? 0.555 9.410 15.816 1.00 98.06 112 VAL A C 1
ATOM 891 O O . VAL A 1 112 ? -0.553 8.961 16.090 1.00 98.06 112 VAL A O 1
ATOM 894 N N . ARG A 1 113 ? 1.606 9.236 16.629 1.00 97.44 113 ARG A N 1
ATOM 895 C CA . ARG A 1 113 ? 1.637 8.307 17.781 1.00 97.44 113 ARG A CA 1
ATOM 896 C C . ARG A 1 113 ? 0.456 8.406 18.751 1.00 97.44 113 ARG A C 1
ATOM 898 O O . ARG A 1 113 ? 0.097 7.418 19.376 1.00 97.44 113 ARG A O 1
ATOM 905 N N . LEU A 1 114 ? -0.142 9.592 18.902 1.00 97.50 114 LEU A N 1
ATOM 906 C CA . LEU A 1 114 ? -1.286 9.804 19.799 1.00 97.50 114 LEU A CA 1
ATOM 907 C C . LEU A 1 114 ? -2.597 9.252 19.230 1.00 97.50 114 LEU A C 1
ATOM 909 O O . LEU A 1 114 ? -3.486 8.888 19.992 1.00 97.50 114 LEU A O 1
ATOM 913 N N . VAL A 1 115 ? -2.725 9.211 17.903 1.00 97.44 115 VAL A N 1
ATOM 914 C CA . VAL A 1 115 ? -3.932 8.751 17.204 1.00 97.44 115 VAL A CA 1
ATOM 915 C C . VAL A 1 115 ? -3.751 7.397 16.530 1.00 97.44 115 VAL A C 1
ATOM 917 O O . VAL A 1 115 ? -4.750 6.740 16.285 1.00 97.44 115 VAL A O 1
ATOM 920 N N . MET A 1 116 ? -2.521 6.980 16.225 1.00 97.62 116 MET A N 1
ATOM 921 C C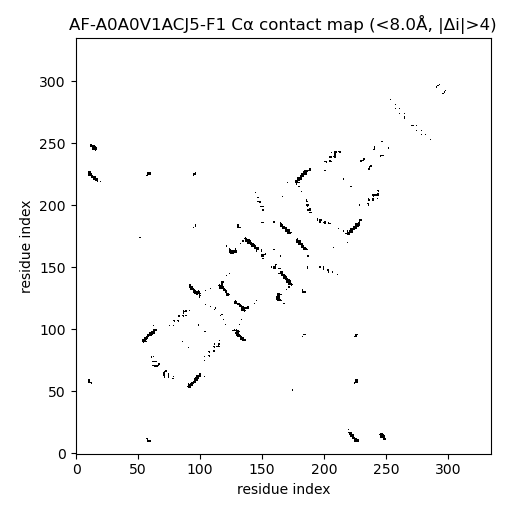A . MET A 1 116 ? -2.153 5.693 15.626 1.00 97.62 116 MET A CA 1
ATOM 922 C C . MET A 1 116 ? -0.878 5.174 16.317 1.00 97.62 116 MET A C 1
ATOM 924 O O . MET A 1 116 ? 0.223 5.340 15.789 1.00 97.62 116 MET A O 1
ATOM 928 N N . PRO A 1 117 ? -0.997 4.609 17.531 1.00 97.44 117 PRO A N 1
ATOM 929 C CA . PRO A 1 117 ? 0.156 4.268 18.366 1.00 97.44 117 PRO A CA 1
ATOM 930 C C . PRO A 1 117 ? 0.975 3.080 17.848 1.00 97.44 117 PRO A C 1
ATOM 932 O O . PRO A 1 117 ? 2.122 2.909 18.260 1.00 97.44 117 PRO A O 1
ATOM 935 N N . TYR A 1 118 ? 0.419 2.260 16.954 1.00 98.38 118 TYR A N 1
ATOM 936 C CA . TYR A 1 118 ? 1.100 1.086 16.421 1.00 98.38 118 TYR A CA 1
ATOM 937 C C . TYR A 1 118 ? 1.570 1.348 14.997 1.00 98.38 118 TYR A C 1
ATOM 939 O O . TYR A 1 118 ? 0.803 1.785 14.142 1.00 98.38 118 TYR A O 1
ATOM 947 N N . SER A 1 119 ? 2.832 1.046 14.714 1.00 98.06 119 SER A N 1
ATOM 948 C CA . SER A 1 119 ? 3.380 1.174 13.368 1.00 98.06 119 SER A CA 1
ATOM 949 C C . SER A 1 119 ? 4.464 0.146 13.110 1.00 98.06 119 SER A C 1
ATOM 951 O O . SER A 1 119 ? 5.174 -0.245 14.035 1.00 98.06 119 SER A O 1
ATOM 953 N N . PHE A 1 120 ? 4.635 -0.235 11.851 1.00 97.69 120 PHE A N 1
ATOM 954 C CA . PHE A 1 120 ? 5.667 -1.170 11.433 1.00 97.69 120 PHE A CA 1
ATOM 955 C C . PHE A 1 120 ? 6.268 -0.749 10.092 1.00 97.69 120 PHE A C 1
ATOM 957 O O . PHE A 1 120 ? 5.537 -0.448 9.145 1.00 97.69 120 PHE A O 1
ATOM 964 N N . TYR A 1 121 ? 7.597 -0.742 10.010 1.00 96.81 121 TYR A N 1
ATOM 965 C CA . TYR A 1 121 ? 8.344 -0.493 8.781 1.00 96.81 121 TYR A CA 1
ATOM 966 C C . TYR A 1 121 ? 8.960 -1.800 8.279 1.00 96.81 121 TYR A C 1
ATOM 968 O O . TYR A 1 121 ? 9.678 -2.485 9.009 1.00 96.81 121 TYR A O 1
ATOM 976 N N . PHE A 1 122 ? 8.699 -2.160 7.025 1.00 94.25 122 PHE A N 1
ATOM 977 C CA . PHE A 1 122 ? 9.223 -3.396 6.457 1.00 94.25 122 PHE A CA 1
ATOM 978 C C . PHE A 1 122 ? 10.633 -3.174 5.894 1.00 94.25 122 PHE A C 1
ATOM 980 O O . PHE A 1 122 ? 10.805 -2.676 4.784 1.00 94.25 122 PHE A O 1
ATOM 987 N N . HIS A 1 123 ? 11.678 -3.559 6.623 1.00 88.69 123 HIS A N 1
ATOM 988 C CA . HIS A 1 123 ? 13.053 -3.426 6.127 1.00 88.69 123 HIS A CA 1
ATOM 989 C C . HIS A 1 123 ? 13.388 -4.510 5.081 1.00 88.69 123 HIS A C 1
ATOM 991 O O . HIS A 1 123 ? 13.319 -5.709 5.360 1.00 88.69 123 HIS A O 1
ATOM 997 N N . ASN A 1 124 ? 13.782 -4.102 3.869 1.00 80.56 124 ASN A N 1
ATOM 998 C CA . ASN A 1 124 ? 14.225 -5.010 2.804 1.00 80.56 124 ASN A CA 1
ATOM 999 C C . ASN A 1 124 ? 15.156 -4.312 1.796 1.00 80.56 124 ASN A C 1
ATOM 1001 O O . ASN A 1 124 ? 15.075 -3.106 1.632 1.00 80.56 124 ASN A O 1
ATOM 1005 N N . GLY A 1 125 ? 15.977 -5.064 1.060 1.00 68.31 125 GLY A N 1
ATOM 1006 C CA . GLY A 1 125 ? 16.851 -4.521 0.015 1.00 68.31 125 GLY A CA 1
ATOM 1007 C C . GLY A 1 125 ? 17.957 -3.609 0.551 1.00 68.31 125 GLY A C 1
ATOM 1008 O O . GLY A 1 125 ? 18.168 -3.510 1.757 1.00 68.31 125 GLY A O 1
ATOM 1009 N N . TYR A 1 126 ? 18.681 -2.957 -0.361 1.00 65.06 126 TYR A N 1
ATOM 1010 C CA . TYR A 1 126 ? 19.768 -2.040 -0.000 1.00 65.06 126 TYR A CA 1
ATOM 1011 C C . TYR A 1 126 ? 19.235 -0.677 0.463 1.00 65.06 126 TYR A C 1
ATOM 1013 O O . TYR A 1 126 ? 19.752 -0.103 1.414 1.00 65.06 126 TYR A O 1
ATOM 1021 N N . ALA A 1 127 ? 18.180 -0.176 -0.190 1.00 66.75 127 ALA A N 1
ATOM 1022 C CA . ALA A 1 127 ? 17.594 1.137 0.087 1.00 66.75 127 ALA A CA 1
ATOM 1023 C C . ALA A 1 127 ? 16.369 1.105 1.028 1.00 66.75 127 ALA A C 1
ATOM 1025 O O . ALA A 1 127 ? 15.763 2.145 1.271 1.00 66.75 127 ALA A O 1
ATOM 1026 N N . GLY A 1 128 ? 15.969 -0.067 1.535 1.00 79.69 128 GLY A N 1
ATOM 1027 C CA . GLY A 1 128 ? 14.673 -0.266 2.196 1.00 79.69 128 GLY A CA 1
ATOM 1028 C C . GLY A 1 128 ? 13.598 -0.797 1.234 1.00 79.69 128 GLY A C 1
ATOM 1029 O O . GLY A 1 128 ? 13.813 -0.869 0.022 1.00 79.69 128 GLY A O 1
ATOM 1030 N N . SER A 1 129 ? 12.443 -1.220 1.766 1.00 86.06 129 SER A N 1
ATOM 1031 C CA . SER A 1 129 ? 11.282 -1.572 0.926 1.00 86.06 129 SER A CA 1
ATOM 1032 C C . SER A 1 129 ? 10.472 -0.338 0.522 1.00 86.06 129 SER A C 1
ATOM 1034 O O . SER A 1 129 ? 9.741 -0.372 -0.467 1.00 86.06 129 SER A O 1
ATOM 1036 N N . GLY A 1 130 ? 10.578 0.740 1.307 1.00 92.25 130 GLY A N 1
ATOM 1037 C CA . GLY A 1 130 ? 9.727 1.915 1.194 1.00 92.25 130 GLY A CA 1
ATOM 1038 C C . GLY A 1 130 ? 8.299 1.701 1.705 1.00 92.25 130 GLY A C 1
ATOM 1039 O O . GLY A 1 130 ? 7.481 2.597 1.528 1.00 92.25 130 GLY A O 1
ATOM 1040 N N . VAL A 1 131 ? 7.976 0.541 2.290 1.00 96.25 131 VAL A N 1
ATOM 1041 C CA . VAL A 1 131 ? 6.618 0.165 2.706 1.00 96.25 131 VAL A CA 1
ATOM 1042 C C . VAL A 1 131 ? 6.500 0.151 4.228 1.00 96.25 131 VAL A C 1
ATOM 1044 O O . VAL A 1 131 ? 7.289 -0.493 4.926 1.00 96.25 131 VAL A O 1
ATOM 1047 N N . CYS A 1 132 ? 5.473 0.818 4.749 1.00 97.44 132 CYS A N 1
ATOM 1048 C CA . CYS A 1 132 ? 5.147 0.809 6.172 1.00 97.44 132 CYS A CA 1
ATOM 1049 C C . CYS A 1 132 ? 3.638 0.828 6.430 1.00 97.44 132 CYS A C 1
ATOM 1051 O O . CYS A 1 132 ? 2.833 1.127 5.543 1.00 97.44 132 CYS A O 1
ATOM 1053 N N . VAL A 1 133 ? 3.260 0.467 7.656 1.00 98.50 133 VAL A N 1
ATOM 1054 C CA . VAL A 1 133 ? 1.878 0.443 8.144 1.00 98.50 133 VAL A CA 1
ATOM 1055 C C . VAL A 1 133 ? 1.787 1.231 9.448 1.00 98.50 133 VAL A C 1
ATOM 1057 O O . VAL A 1 133 ? 2.634 1.066 10.321 1.00 98.50 133 VAL A O 1
ATOM 1060 N N . PHE A 1 134 ? 0.745 2.048 9.589 1.00 98.56 134 PHE A N 1
ATOM 1061 C CA . PHE A 1 134 ? 0.339 2.720 10.826 1.00 98.56 134 PHE A CA 1
ATOM 1062 C C . PHE A 1 134 ? -1.077 2.275 11.187 1.00 98.56 134 PHE A C 1
ATOM 1064 O O . PHE A 1 134 ? -1.911 2.069 10.306 1.00 98.56 134 PHE A O 1
ATOM 1071 N N . SER A 1 135 ? -1.363 2.109 12.473 1.00 98.19 135 SER A N 1
ATOM 1072 C CA . SER A 1 135 ? -2.599 1.495 12.945 1.00 98.19 135 SER A CA 1
ATOM 1073 C C . SER A 1 135 ? -3.034 2.043 14.300 1.00 98.19 135 SER A C 1
ATOM 1075 O O . SER A 1 135 ? -2.222 2.284 15.196 1.00 98.19 135 SER A O 1
ATOM 1077 N N . LYS A 1 136 ? -4.352 2.188 14.459 1.00 97.69 136 LYS A N 1
ATOM 1078 C CA . LYS A 1 136 ? -5.012 2.332 15.762 1.00 97.69 136 LYS A CA 1
ATOM 1079 C C . LYS A 1 136 ? -5.063 1.022 16.536 1.00 97.69 136 LYS A C 1
ATOM 1081 O O . LYS A 1 136 ? -4.950 1.030 17.756 1.00 97.69 136 LYS A O 1
ATOM 1086 N N . GLY A 1 137 ? -5.269 -0.083 15.822 1.00 96.50 137 GLY A N 1
ATOM 1087 C CA . GLY A 1 137 ? -5.309 -1.430 16.382 1.00 96.50 137 GLY A CA 1
ATOM 1088 C C . GLY A 1 137 ? -3.916 -1.988 16.651 1.00 96.50 137 GLY A C 1
ATOM 1089 O O . GLY A 1 137 ? -2.949 -1.608 15.984 1.00 96.50 137 GLY A O 1
ATOM 1090 N N . ILE A 1 138 ? -3.833 -2.913 17.603 1.00 97.94 138 ILE A N 1
ATOM 1091 C CA . ILE A 1 138 ? -2.586 -3.544 18.043 1.00 97.94 138 ILE A CA 1
ATOM 1092 C C . ILE A 1 138 ? -2.059 -4.436 16.921 1.00 97.94 138 ILE A C 1
ATOM 1094 O O . ILE A 1 138 ? -2.771 -5.322 16.455 1.00 97.94 138 ILE A O 1
ATOM 1098 N N . ILE A 1 139 ? -0.807 -4.240 16.507 1.00 97.81 139 ILE A N 1
ATOM 1099 C CA . ILE A 1 139 ? -0.131 -5.162 15.585 1.00 97.81 139 ILE A CA 1
ATOM 1100 C C . ILE A 1 139 ? 0.352 -6.364 16.404 1.00 97.81 139 ILE A C 1
ATOM 1102 O O . ILE A 1 139 ? 1.271 -6.234 17.208 1.00 97.81 139 ILE A O 1
ATOM 1106 N N . LEU A 1 140 ? -0.291 -7.517 16.220 1.00 96.50 140 LEU A N 1
ATOM 1107 C CA . LEU A 1 140 ? 0.008 -8.757 16.939 1.00 96.50 140 LEU A CA 1
ATOM 1108 C C . LEU A 1 140 ? 1.209 -9.487 16.337 1.00 96.50 140 LEU A C 1
ATOM 1110 O O . LEU A 1 140 ? 2.084 -9.963 17.054 1.00 96.50 140 LEU A O 1
ATOM 1114 N N . GLU A 1 141 ? 1.237 -9.584 15.010 1.00 94.88 141 GLU A N 1
ATOM 1115 C CA . GLU A 1 141 ? 2.237 -10.347 14.267 1.00 94.88 141 GLU A CA 1
ATOM 1116 C C . GLU A 1 141 ? 2.580 -9.626 12.970 1.00 94.88 141 GLU A C 1
ATOM 1118 O O . GLU A 1 141 ? 1.710 -9.026 12.327 1.00 94.88 141 GLU A O 1
ATOM 1123 N N . THR A 1 142 ? 3.843 -9.734 12.559 1.00 96.38 142 THR A N 1
ATOM 1124 C CA . THR A 1 142 ? 4.296 -9.300 11.241 1.00 96.38 142 THR A CA 1
ATOM 1125 C C . THR A 1 142 ? 4.988 -10.439 10.503 1.00 96.38 142 THR A C 1
ATOM 1127 O O . THR A 1 142 ? 5.710 -11.247 11.085 1.00 96.38 142 THR A O 1
ATOM 1130 N N . LEU A 1 143 ? 4.764 -10.508 9.195 1.00 95.88 143 LEU A N 1
ATOM 1131 C CA . LEU A 1 143 ? 5.439 -11.437 8.294 1.00 95.88 143 LEU A CA 1
ATOM 1132 C C . LEU A 1 143 ? 5.782 -10.702 7.001 1.00 95.88 143 LEU A C 1
ATOM 1134 O O . LEU A 1 143 ? 5.085 -9.779 6.597 1.00 95.88 143 LEU A O 1
ATOM 1138 N N . MET A 1 144 ? 6.859 -11.097 6.335 1.00 95.12 144 MET A N 1
ATOM 1139 C CA . MET A 1 144 ? 7.274 -10.498 5.070 1.00 95.12 144 MET A CA 1
ATOM 1140 C C . MET A 1 144 ? 7.650 -11.586 4.074 1.00 95.12 144 MET A C 1
ATOM 1142 O O . MET A 1 144 ? 8.353 -12.535 4.418 1.00 95.12 144 MET A O 1
ATOM 1146 N N . HIS A 1 145 ? 7.266 -11.378 2.818 1.00 94.19 145 HIS A N 1
ATOM 1147 C CA . HIS A 1 145 ? 7.769 -12.124 1.677 1.00 94.19 145 HIS A CA 1
ATOM 1148 C C . HIS A 1 145 ? 8.399 -11.170 0.660 1.00 94.19 145 HIS A C 1
ATOM 1150 O O . HIS A 1 145 ? 7.778 -10.209 0.207 1.00 94.19 145 HIS A O 1
ATOM 1156 N N . ARG A 1 146 ? 9.667 -11.428 0.332 1.00 93.06 146 ARG A N 1
ATOM 1157 C CA . ARG A 1 146 ? 10.415 -10.684 -0.684 1.00 93.06 146 ARG A CA 1
ATOM 1158 C C . ARG A 1 146 ? 10.111 -11.299 -2.035 1.00 93.06 146 ARG A C 1
ATOM 1160 O O . ARG A 1 146 ? 10.240 -12.513 -2.169 1.00 93.06 146 ARG A O 1
ATOM 1167 N N . TYR A 1 147 ? 9.780 -10.468 -3.012 1.00 91.69 147 TYR A N 1
ATOM 1168 C CA . TYR A 1 147 ? 9.533 -10.984 -4.346 1.00 91.69 147 TYR A CA 1
ATOM 1169 C C . TYR A 1 147 ? 10.820 -11.477 -5.004 1.00 91.69 147 TYR A C 1
ATOM 1171 O O . TYR A 1 147 ? 11.891 -10.897 -4.789 1.00 91.69 147 TYR A O 1
ATOM 1179 N N . SER A 1 148 ? 10.714 -12.524 -5.820 1.00 85.94 148 SER A N 1
ATOM 1180 C CA . SER A 1 148 ? 11.872 -13.156 -6.464 1.00 85.94 148 SER A CA 1
ATOM 1181 C C . SER A 1 148 ? 12.475 -12.320 -7.597 1.00 85.94 148 SER A C 1
ATOM 1183 O O . SER A 1 148 ? 13.687 -12.357 -7.811 1.00 85.94 148 SER A O 1
ATOM 1185 N N . LEU A 1 149 ? 11.654 -11.538 -8.306 1.00 83.44 149 LEU A N 1
ATOM 1186 C CA . LEU A 1 149 ? 12.062 -10.742 -9.466 1.00 83.44 149 LEU A CA 1
ATOM 1187 C C . LEU A 1 149 ? 11.840 -9.245 -9.240 1.00 83.44 149 LEU A C 1
ATOM 1189 O O . LEU A 1 149 ? 10.722 -8.752 -9.354 1.00 83.44 149 LEU A O 1
ATOM 1193 N N . ASN A 1 150 ? 12.925 -8.492 -9.036 1.00 82.62 150 ASN A N 1
ATOM 1194 C CA . ASN A 1 150 ? 12.895 -7.056 -8.714 1.00 82.62 150 ASN A CA 1
ATOM 1195 C C . ASN A 1 150 ? 13.790 -6.247 -9.665 1.00 82.62 150 ASN A C 1
ATOM 1197 O O . ASN A 1 150 ? 14.793 -5.686 -9.257 1.00 82.62 150 ASN A O 1
ATOM 1201 N N . GLY A 1 151 ? 13.480 -6.231 -10.958 1.00 80.44 151 GLY A N 1
ATOM 1202 C CA . GLY A 1 151 ? 14.256 -5.503 -11.963 1.00 80.44 151 GLY A CA 1
ATOM 1203 C C . GLY A 1 151 ? 15.669 -6.047 -12.220 1.00 80.44 151 GLY A C 1
ATOM 1204 O O . GLY A 1 151 ? 15.993 -7.189 -11.890 1.00 80.44 151 GLY A O 1
ATOM 1205 N N . TYR A 1 152 ? 16.514 -5.213 -12.834 1.00 76.19 152 TYR A N 1
ATOM 1206 C CA . TYR A 1 152 ? 17.872 -5.565 -13.262 1.00 76.19 152 TYR A CA 1
ATOM 1207 C C . TYR A 1 152 ? 18.916 -4.650 -12.616 1.00 76.19 152 TYR A C 1
ATOM 1209 O O . TYR A 1 152 ? 18.815 -3.431 -12.728 1.00 76.19 152 TYR A O 1
ATOM 1217 N N . VAL A 1 153 ? 19.974 -5.237 -12.043 1.00 75.12 153 VAL A N 1
ATOM 1218 C CA . VAL A 1 153 ? 21.068 -4.515 -11.349 1.00 75.12 153 VAL A CA 1
ATOM 1219 C C . VAL A 1 153 ? 21.691 -3.423 -12.226 1.00 75.12 153 VAL A C 1
ATOM 1221 O O . VAL A 1 153 ? 21.965 -2.315 -11.777 1.00 75.12 153 VAL A O 1
ATOM 1224 N N . HIS A 1 154 ? 21.941 -3.748 -13.498 1.00 71.81 154 HIS A N 1
ATOM 1225 C CA . HIS A 1 154 ? 22.648 -2.874 -14.433 1.00 71.81 154 HIS A CA 1
ATOM 1226 C C . HIS A 1 154 ? 21.773 -1.718 -14.940 1.00 71.81 154 HIS A C 1
ATOM 1228 O O . HIS A 1 154 ? 22.291 -0.758 -15.508 1.00 71.81 154 HIS A O 1
ATOM 1234 N N . HIS A 1 155 ? 20.459 -1.750 -14.691 1.00 73.12 155 HIS A N 1
ATOM 1235 C CA . HIS A 1 155 ? 19.573 -0.613 -14.930 1.00 73.12 155 HIS A CA 1
ATOM 1236 C C . HIS A 1 155 ? 19.609 0.327 -13.724 1.00 73.12 155 HIS A C 1
ATOM 1238 O O . HIS A 1 155 ? 18.609 0.543 -13.055 1.00 73.12 155 HIS A O 1
ATOM 1244 N N . ILE A 1 156 ? 20.779 0.922 -13.470 1.00 63.34 156 ILE A N 1
ATOM 1245 C CA . ILE A 1 156 ? 21.044 1.764 -12.289 1.00 63.34 156 ILE A CA 1
ATOM 1246 C C . ILE A 1 156 ? 20.070 2.956 -12.197 1.00 63.34 156 ILE A C 1
ATOM 1248 O O . ILE A 1 156 ? 19.735 3.426 -11.115 1.00 63.34 156 ILE A O 1
ATOM 1252 N N . HIS A 1 157 ? 19.574 3.421 -13.346 1.00 63.06 157 HIS A N 1
ATOM 1253 C CA . HIS A 1 157 ? 18.585 4.492 -13.466 1.00 63.06 157 HIS A CA 1
ATOM 1254 C C . HIS A 1 157 ? 17.152 4.069 -13.080 1.00 63.06 157 HIS A C 1
ATOM 1256 O O . HIS A 1 157 ? 16.254 4.906 -13.088 1.00 63.06 157 HIS A O 1
ATOM 1262 N N . ARG A 1 158 ? 16.919 2.788 -12.763 1.00 71.75 158 ARG A N 1
ATOM 1263 C CA . ARG A 1 158 ? 15.622 2.222 -12.368 1.00 71.75 158 ARG A CA 1
ATOM 1264 C C . ARG A 1 158 ? 15.750 1.650 -10.961 1.00 71.75 158 ARG A C 1
ATOM 1266 O O . ARG A 1 158 ? 16.403 0.634 -10.733 1.00 71.75 158 ARG A O 1
ATOM 1273 N N . GLY A 1 159 ? 15.161 2.362 -10.006 1.00 67.12 159 GLY A N 1
ATOM 1274 C CA . GLY A 1 159 ? 15.402 2.176 -8.574 1.00 67.12 159 GLY A CA 1
ATOM 1275 C C . GLY A 1 159 ? 14.880 0.860 -7.993 1.00 67.12 159 GLY A C 1
ATOM 1276 O O . GLY A 1 159 ? 15.320 0.464 -6.917 1.00 67.12 159 GLY A O 1
ATOM 1277 N N . ASP A 1 160 ? 13.975 0.166 -8.689 1.00 74.50 160 ASP A N 1
ATOM 1278 C CA . ASP A 1 160 ? 13.270 -1.022 -8.189 1.00 74.50 160 ASP A CA 1
ATOM 1279 C C . ASP A 1 160 ? 14.177 -2.210 -7.864 1.00 74.50 160 ASP A C 1
ATOM 1281 O O . ASP A 1 160 ? 13.772 -3.042 -7.062 1.00 74.50 160 ASP A O 1
ATOM 1285 N N . TRP A 1 161 ? 15.383 -2.296 -8.438 1.00 72.94 161 TRP A N 1
ATOM 1286 C CA . TRP A 1 161 ? 16.351 -3.326 -8.038 1.00 72.94 161 TRP A CA 1
ATOM 1287 C C . TRP A 1 161 ? 17.019 -3.015 -6.697 1.00 72.94 161 TRP A C 1
ATOM 1289 O O . TRP A 1 161 ? 17.275 -3.912 -5.895 1.00 72.94 161 TRP A O 1
ATOM 1299 N N . PHE A 1 162 ? 17.268 -1.734 -6.420 1.00 67.12 162 PHE A N 1
ATOM 1300 C CA . PHE A 1 162 ? 17.847 -1.291 -5.149 1.00 67.12 162 PHE A CA 1
ATOM 1301 C C . PHE A 1 162 ? 16.804 -1.249 -4.026 1.00 67.12 162 PHE A C 1
ATOM 1303 O O . PHE A 1 162 ? 17.142 -1.467 -2.856 1.00 67.12 162 PHE A O 1
ATOM 1310 N N . GLY A 1 163 ? 15.544 -0.983 -4.386 1.00 66.00 163 GLY A N 1
ATOM 1311 C CA . GLY A 1 163 ? 14.387 -1.098 -3.508 1.00 66.00 163 GLY A CA 1
ATOM 1312 C C . GLY A 1 163 ? 13.989 -2.560 -3.323 1.00 66.00 163 GLY A C 1
ATOM 1313 O O . GLY A 1 163 ? 13.727 -3.281 -4.277 1.00 66.00 163 GLY A O 1
ATOM 1314 N N . GLY A 1 164 ? 13.925 -3.035 -2.084 1.00 79.50 164 GLY A N 1
ATOM 1315 C CA . GLY A 1 164 ? 13.527 -4.415 -1.820 1.00 79.50 164 GLY A CA 1
ATOM 1316 C C . GLY A 1 164 ? 12.016 -4.610 -1.958 1.00 79.50 164 GLY A C 1
ATOM 1317 O O . GLY A 1 164 ? 11.330 -4.630 -0.934 1.00 79.50 164 GLY A O 1
ATOM 1318 N N . LYS A 1 165 ? 11.491 -4.777 -3.180 1.00 89.44 165 LYS A N 1
ATOM 1319 C CA . LYS A 1 165 ? 10.050 -5.001 -3.412 1.00 89.44 165 LYS A CA 1
ATOM 1320 C C . LYS A 1 165 ? 9.571 -6.268 -2.695 1.00 89.44 165 LYS A C 1
ATOM 1322 O O . LYS A 1 165 ? 10.258 -7.295 -2.658 1.00 89.44 165 LYS A O 1
ATOM 1327 N N . MET A 1 166 ? 8.415 -6.159 -2.050 1.00 93.88 166 MET A N 1
ATOM 1328 C CA . MET A 1 166 ? 7.922 -7.161 -1.109 1.00 93.88 166 MET A CA 1
ATOM 1329 C C . MET A 1 166 ? 6.422 -7.011 -0.848 1.00 93.88 166 MET A C 1
ATOM 1331 O O . MET A 1 166 ? 5.811 -5.986 -1.170 1.00 93.88 166 MET A O 1
ATOM 1335 N N . VAL A 1 167 ? 5.851 -8.035 -0.218 1.00 96.75 167 VAL A N 1
ATOM 1336 C CA . VAL A 1 167 ? 4.579 -7.957 0.503 1.00 96.75 167 VAL A CA 1
ATOM 1337 C C . VAL A 1 167 ? 4.820 -8.187 1.989 1.00 96.75 167 VAL A C 1
ATOM 1339 O O . VAL A 1 167 ? 5.486 -9.144 2.393 1.00 96.75 167 VAL A O 1
ATOM 1342 N N . GLY A 1 168 ? 4.286 -7.288 2.804 1.00 97.12 168 GLY A N 1
ATOM 1343 C CA . GLY A 1 168 ? 4.250 -7.391 4.253 1.00 97.12 168 GLY A CA 1
ATOM 1344 C C . GLY A 1 168 ? 2.851 -7.741 4.731 1.00 97.12 168 GLY A C 1
ATOM 1345 O O . GLY A 1 168 ? 1.881 -7.206 4.215 1.00 97.12 168 GLY A O 1
ATOM 1346 N N . LEU A 1 169 ? 2.743 -8.619 5.719 1.00 97.75 169 LEU A N 1
ATOM 1347 C CA . LEU A 1 169 ? 1.528 -8.903 6.471 1.00 97.75 169 LEU A CA 1
ATOM 1348 C C . LEU A 1 169 ? 1.679 -8.299 7.868 1.00 97.75 169 LEU A C 1
ATOM 1350 O O . LEU A 1 169 ? 2.651 -8.601 8.557 1.00 97.75 169 LEU A O 1
ATOM 1354 N N . CYS A 1 170 ? 0.701 -7.506 8.291 1.00 98.06 170 CYS A N 1
ATOM 1355 C CA . CYS A 1 170 ? 0.455 -7.159 9.687 1.00 98.06 170 CYS A CA 1
ATOM 1356 C C . CYS A 1 170 ? -0.874 -7.791 10.114 1.00 98.06 170 CYS A C 1
ATOM 1358 O O . CYS A 1 170 ? -1.913 -7.450 9.546 1.00 98.06 170 CYS A O 1
ATOM 1360 N N . ARG A 1 171 ? -0.873 -8.670 11.121 1.00 97.50 171 ARG A N 1
ATOM 1361 C CA . ARG A 1 171 ? -2.112 -9.091 11.793 1.00 97.50 171 ARG A CA 1
ATOM 1362 C C . ARG A 1 171 ? -2.446 -8.068 12.868 1.00 97.50 171 ARG A C 1
ATOM 1364 O O . ARG A 1 171 ? -1.678 -7.894 13.812 1.00 97.50 171 ARG A O 1
ATOM 1371 N N . ILE A 1 172 ? -3.571 -7.386 12.711 1.00 97.31 172 ILE A N 1
ATOM 1372 C CA . ILE A 1 172 ? -3.973 -6.248 13.533 1.00 97.31 172 ILE A CA 1
ATOM 1373 C C . ILE A 1 172 ? -5.247 -6.592 14.294 1.00 97.31 172 ILE A C 1
ATOM 1375 O O . ILE A 1 172 ? -6.259 -6.906 13.679 1.00 97.31 172 ILE A O 1
ATOM 1379 N N . GLN A 1 173 ? -5.219 -6.486 15.619 1.00 96.25 173 GLN A N 1
ATOM 1380 C CA . GLN A 1 173 ? -6.424 -6.558 16.436 1.00 96.25 173 GLN A CA 1
ATOM 1381 C C . GLN A 1 173 ? -7.046 -5.166 16.560 1.00 96.25 173 GLN A C 1
ATOM 1383 O O . GLN A 1 173 ? -6.432 -4.245 17.106 1.00 96.25 173 GLN A O 1
ATOM 1388 N N . PHE A 1 174 ? -8.271 -5.007 16.068 1.00 91.44 174 PHE A N 1
ATOM 1389 C CA . PHE A 1 174 ? -9.011 -3.749 16.111 1.00 91.44 174 PHE A CA 1
ATOM 1390 C C . PHE A 1 174 ? -10.474 -4.026 16.450 1.00 91.44 174 PHE A C 1
ATOM 1392 O O . PHE A 1 174 ? -11.116 -4.839 15.794 1.00 91.44 174 PHE A O 1
ATOM 1399 N N . SER A 1 175 ? -10.992 -3.372 17.493 1.00 89.00 175 SER A N 1
ATOM 1400 C CA . SER A 1 175 ? -12.389 -3.514 17.935 1.00 89.00 175 SER A CA 1
ATOM 1401 C C . SER A 1 175 ? -12.856 -4.971 18.100 1.00 89.00 175 SER A C 1
ATOM 1403 O O . SER A 1 175 ? -13.967 -5.323 17.717 1.00 89.00 175 SER A O 1
ATOM 1405 N N . GLY A 1 176 ? -11.995 -5.832 18.655 1.00 86.50 176 GLY A N 1
ATOM 1406 C CA . GLY A 1 176 ? -12.320 -7.232 18.953 1.00 86.50 176 GLY A CA 1
ATOM 1407 C C . GLY A 1 176 ? -12.180 -8.216 17.787 1.00 86.50 176 GLY A C 1
ATOM 1408 O O . GLY A 1 176 ? -12.344 -9.410 18.014 1.00 86.50 176 GLY A O 1
ATOM 1409 N N . ILE A 1 177 ? -11.827 -7.755 16.582 1.00 89.38 177 ILE A N 1
ATOM 1410 C CA . ILE A 1 177 ? -11.553 -8.625 15.428 1.00 89.38 177 ILE A CA 1
ATOM 1411 C C . ILE A 1 177 ? -10.079 -8.582 15.023 1.00 89.38 177 ILE A C 1
ATOM 1413 O O . ILE A 1 177 ? -9.384 -7.584 15.235 1.00 89.38 177 ILE A O 1
ATOM 1417 N N . ASN A 1 178 ? -9.611 -9.661 14.407 1.00 92.00 178 ASN A N 1
ATOM 1418 C CA . ASN A 1 178 ? -8.302 -9.784 13.790 1.00 92.00 178 ASN A CA 1
ATOM 1419 C C . ASN A 1 178 ? -8.400 -9.475 12.292 1.00 92.00 178 ASN A C 1
ATOM 1421 O O . ASN A 1 178 ? -9.129 -10.116 11.531 1.00 92.00 178 ASN A O 1
ATOM 1425 N N . ILE A 1 179 ? -7.614 -8.496 11.860 1.00 94.88 179 ILE A N 1
ATOM 1426 C CA . ILE A 1 179 ? -7.552 -8.005 10.488 1.00 94.88 179 ILE A CA 1
ATOM 1427 C C . ILE A 1 179 ? -6.155 -8.292 9.944 1.00 94.88 179 ILE A C 1
ATOM 1429 O O . ILE A 1 179 ? -5.165 -7.758 10.441 1.00 94.88 179 ILE A O 1
ATOM 1433 N N . ASN A 1 180 ? -6.060 -9.105 8.898 1.00 96.88 180 ASN A N 1
ATOM 1434 C CA . ASN A 1 180 ? -4.812 -9.299 8.169 1.00 96.88 180 ASN A CA 1
ATOM 1435 C C . ASN A 1 180 ? -4.655 -8.187 7.124 1.00 96.88 180 ASN A C 1
ATOM 1437 O O . ASN A 1 180 ? -5.386 -8.135 6.135 1.00 96.88 180 ASN A O 1
ATOM 1441 N N . VAL A 1 181 ? -3.687 -7.298 7.332 1.00 97.38 181 VAL A N 1
ATOM 1442 C CA . VAL A 1 181 ? -3.363 -6.207 6.409 1.00 97.38 181 VAL A CA 1
ATOM 1443 C C . VAL A 1 181 ? -2.125 -6.569 5.612 1.00 97.38 181 VAL A C 1
ATOM 1445 O O . VAL A 1 181 ? -1.041 -6.726 6.171 1.00 97.38 181 VAL A O 1
ATOM 1448 N N . TYR A 1 182 ? -2.290 -6.669 4.300 1.00 97.94 182 TYR A N 1
ATOM 1449 C CA . TYR A 1 182 ? -1.223 -6.924 3.349 1.00 97.94 182 TYR A CA 1
ATOM 1450 C C . TYR A 1 182 ? -0.791 -5.605 2.718 1.00 97.94 182 TYR A C 1
ATOM 1452 O O . TYR A 1 182 ? -1.561 -4.998 1.983 1.00 97.94 182 TYR A O 1
ATOM 1460 N N . ALA A 1 183 ? 0.426 -5.159 3.014 1.00 97.44 183 ALA A N 1
ATOM 1461 C CA . ALA A 1 183 ? 1.021 -3.937 2.492 1.00 97.44 183 ALA A CA 1
ATOM 1462 C C . ALA A 1 183 ? 2.041 -4.274 1.398 1.00 97.44 183 ALA A C 1
ATOM 1464 O O . ALA A 1 183 ? 2.944 -5.082 1.624 1.00 97.44 183 ALA A O 1
ATOM 1465 N N . THR A 1 184 ? 1.933 -3.668 0.216 1.00 96.56 184 THR A N 1
ATOM 1466 C CA . THR A 1 184 ? 2.879 -3.937 -0.876 1.00 96.56 184 THR A CA 1
ATOM 1467 C C . THR A 1 184 ? 3.151 -2.723 -1.760 1.00 96.56 184 THR A C 1
ATOM 1469 O O . THR A 1 184 ? 2.400 -1.751 -1.790 1.00 96.56 184 THR A O 1
ATOM 1472 N N . HIS A 1 185 ? 4.254 -2.798 -2.496 1.00 94.50 185 HIS A N 1
ATOM 1473 C CA . HIS A 1 185 ? 4.575 -1.924 -3.610 1.00 94.50 185 HIS A CA 1
ATOM 1474 C C . HIS A 1 185 ? 5.163 -2.818 -4.704 1.00 94.50 185 HIS A C 1
ATOM 1476 O O . HIS A 1 185 ? 6.269 -3.336 -4.543 1.00 94.50 185 HIS A O 1
ATOM 1482 N N . ILE A 1 186 ? 4.412 -3.047 -5.780 1.00 91.94 186 ILE A N 1
ATOM 1483 C CA . ILE A 1 186 ? 4.851 -3.857 -6.926 1.00 91.94 186 ILE A CA 1
ATOM 1484 C C . ILE A 1 186 ? 5.836 -3.037 -7.775 1.00 91.94 186 ILE A C 1
ATOM 1486 O O . ILE A 1 186 ? 5.937 -1.811 -7.651 1.00 91.94 186 ILE A O 1
ATOM 1490 N N . HIS A 1 187 ? 6.651 -3.715 -8.577 1.00 90.25 187 HIS A N 1
ATOM 1491 C CA . HIS A 1 187 ? 7.618 -3.110 -9.483 1.00 90.25 187 HIS A CA 1
ATOM 1492 C C . HIS A 1 187 ? 6.949 -2.044 -10.353 1.00 90.25 187 HIS A C 1
ATOM 1494 O O . HIS A 1 187 ? 5.835 -2.248 -10.820 1.00 90.25 187 HIS A O 1
ATOM 1500 N N . ALA A 1 188 ? 7.618 -0.920 -10.585 1.00 87.06 188 ALA A N 1
ATOM 1501 C CA . ALA A 1 188 ? 7.078 0.153 -11.404 1.00 87.06 188 ALA A CA 1
ATOM 1502 C C . ALA A 1 188 ? 6.923 -0.264 -12.875 1.00 87.06 188 ALA A C 1
ATOM 1504 O O . ALA A 1 188 ? 7.772 -0.972 -13.435 1.00 87.06 188 ALA A O 1
ATOM 1505 N N . GLU A 1 189 ? 5.854 0.214 -13.511 1.00 85.12 189 GLU A N 1
ATOM 1506 C CA . GLU A 1 189 ? 5.741 0.258 -14.966 1.00 85.12 189 GLU A CA 1
ATOM 1507 C C . GLU A 1 189 ? 6.376 1.563 -15.453 1.00 85.12 189 GLU A C 1
ATOM 1509 O O . GLU A 1 189 ? 5.846 2.654 -15.258 1.00 85.12 189 GLU A O 1
ATOM 1514 N N . TYR A 1 190 ? 7.558 1.457 -16.051 1.00 78.44 190 TYR A N 1
ATOM 1515 C CA . TYR A 1 190 ? 8.311 2.626 -16.509 1.00 78.44 190 TYR A CA 1
ATOM 1516 C C . TYR A 1 190 ? 7.925 3.082 -17.919 1.00 78.44 190 TYR A C 1
ATOM 1518 O O . TYR A 1 190 ? 8.113 4.247 -18.260 1.00 78.44 190 TYR A O 1
ATOM 1526 N N . ASN A 1 191 ? 7.469 2.152 -18.756 1.00 78.69 191 ASN A N 1
ATOM 1527 C CA . ASN A 1 191 ? 7.002 2.418 -20.109 1.00 78.69 191 ASN A CA 1
ATOM 1528 C C . ASN A 1 191 ? 5.966 1.359 -20.469 1.00 78.69 191 ASN A C 1
ATOM 1530 O O . ASN A 1 191 ? 6.281 0.174 -20.422 1.00 78.69 191 ASN A O 1
ATOM 1534 N N . HIS A 1 192 ? 4.764 1.797 -20.831 1.00 74.75 192 HIS A N 1
ATOM 1535 C CA . HIS A 1 192 ? 3.674 0.899 -21.170 1.00 74.75 192 HIS A CA 1
ATOM 1536 C C . HIS A 1 192 ? 3.889 0.161 -22.503 1.00 74.75 192 HIS A C 1
ATOM 1538 O O . HIS A 1 192 ? 3.625 -1.034 -22.602 1.00 74.75 192 HIS A O 1
ATOM 1544 N N . ASP A 1 193 ? 4.394 0.856 -23.528 1.00 74.81 193 ASP A N 1
ATOM 1545 C CA . ASP A 1 193 ? 4.536 0.277 -24.876 1.00 74.81 193 ASP A CA 1
ATOM 1546 C C . ASP A 1 193 ? 5.717 -0.689 -24.975 1.00 74.81 193 ASP A C 1
ATOM 1548 O O . ASP A 1 193 ? 5.725 -1.593 -25.807 1.00 74.81 193 ASP A O 1
ATOM 1552 N N . GLU A 1 194 ? 6.730 -0.473 -24.138 1.00 82.12 194 GLU A N 1
ATOM 1553 C CA . GLU A 1 194 ? 7.961 -1.256 -24.106 1.00 82.12 194 GLU A CA 1
ATOM 1554 C C . GLU A 1 194 ? 8.251 -1.692 -22.671 1.00 82.12 194 GLU A C 1
ATOM 1556 O O . GLU A 1 194 ? 9.235 -1.306 -22.027 1.00 82.12 194 GLU A O 1
ATOM 1561 N N . ASP A 1 195 ? 7.325 -2.482 -22.143 1.00 83.62 195 ASP A N 1
ATOM 1562 C CA . ASP A 1 195 ? 7.385 -2.923 -20.767 1.00 83.62 195 ASP A CA 1
ATOM 1563 C C . ASP A 1 195 ? 8.268 -4.162 -20.593 1.00 83.62 195 ASP A C 1
ATOM 1565 O O . ASP A 1 195 ? 7.813 -5.299 -20.443 1.00 83.62 195 ASP A O 1
ATOM 1569 N N . VAL A 1 196 ? 9.576 -3.921 -20.539 1.00 85.25 196 VAL A N 1
ATOM 1570 C CA . VAL A 1 196 ? 10.568 -4.958 -20.217 1.00 85.25 196 VAL A CA 1
ATOM 1571 C C . VAL A 1 196 ? 10.376 -5.558 -18.813 1.00 85.25 196 VAL A C 1
ATOM 1573 O O . VAL A 1 196 ? 10.970 -6.588 -18.502 1.00 85.25 196 VAL A O 1
ATOM 1576 N N . TYR A 1 197 ? 9.547 -4.940 -17.961 1.00 86.62 197 TYR A N 1
ATOM 1577 C CA . TYR A 1 197 ? 9.279 -5.374 -16.589 1.00 86.62 197 TYR A CA 1
ATOM 1578 C C . TYR A 1 197 ? 7.933 -6.073 -16.411 1.00 86.62 197 TYR A C 1
ATOM 1580 O O . TYR A 1 197 ? 7.587 -6.423 -15.279 1.00 86.62 197 TYR A O 1
ATOM 1588 N N . LEU A 1 198 ? 7.201 -6.348 -17.495 1.00 85.31 198 LEU A N 1
ATOM 1589 C CA . LEU A 1 198 ? 5.914 -7.040 -17.423 1.00 85.31 198 LEU A CA 1
ATOM 1590 C C . LEU A 1 198 ? 6.045 -8.377 -16.690 1.00 85.31 198 LEU A C 1
ATOM 1592 O O . LEU A 1 198 ? 5.292 -8.667 -15.763 1.00 85.31 198 LEU A O 1
ATOM 1596 N N . ALA A 1 199 ? 7.057 -9.169 -17.058 1.00 83.06 199 ALA A N 1
ATOM 1597 C CA . ALA A 1 199 ? 7.329 -10.458 -16.428 1.00 83.06 199 ALA A CA 1
ATOM 1598 C C . ALA A 1 199 ? 7.612 -10.318 -14.923 1.00 83.06 199 ALA A C 1
ATOM 1600 O O . ALA A 1 199 ? 7.142 -11.136 -14.135 1.00 83.06 199 ALA A O 1
ATOM 1601 N N . HIS A 1 200 ? 8.314 -9.256 -14.511 1.00 87.75 200 HIS A N 1
ATOM 1602 C CA . HIS A 1 200 ? 8.552 -8.971 -13.098 1.00 87.75 200 HIS A CA 1
ATOM 1603 C C . HIS A 1 200 ? 7.229 -8.702 -12.373 1.00 87.75 200 HIS A C 1
ATOM 1605 O O . HIS A 1 200 ? 6.950 -9.357 -11.374 1.00 87.75 200 HIS A O 1
ATOM 1611 N N . ARG A 1 201 ? 6.376 -7.809 -12.898 1.00 90.06 201 ARG A N 1
ATOM 1612 C CA . ARG A 1 201 ? 5.080 -7.492 -12.267 1.00 90.06 201 ARG A CA 1
ATOM 1613 C C . ARG A 1 201 ? 4.140 -8.696 -12.217 1.00 90.06 201 ARG A C 1
ATOM 1615 O O . ARG A 1 201 ? 3.481 -8.899 -11.204 1.00 90.06 201 ARG A O 1
ATOM 1622 N N . VAL A 1 202 ? 4.109 -9.528 -13.259 1.00 86.38 202 VAL A N 1
ATOM 1623 C CA . VAL A 1 202 ? 3.283 -10.749 -13.290 1.00 86.38 202 VAL A CA 1
ATOM 1624 C C . VAL A 1 202 ? 3.753 -11.774 -12.255 1.00 86.38 202 VAL A C 1
ATOM 1626 O O . VAL A 1 202 ? 2.924 -12.327 -11.535 1.00 86.38 202 VAL A O 1
ATOM 1629 N N . VAL A 1 203 ? 5.065 -12.006 -12.132 1.00 86.75 203 VAL A N 1
ATOM 1630 C CA . VAL A 1 203 ? 5.611 -12.919 -11.113 1.00 86.75 203 VAL A CA 1
ATOM 1631 C C . VAL A 1 203 ? 5.342 -12.390 -9.706 1.00 86.75 203 VAL A C 1
ATOM 1633 O O . VAL A 1 203 ? 4.861 -13.142 -8.864 1.00 86.75 203 VAL A O 1
ATOM 1636 N N . GLN A 1 204 ? 5.550 -11.093 -9.469 1.00 91.25 204 GLN A N 1
ATOM 1637 C CA . GLN A 1 204 ? 5.236 -10.456 -8.187 1.00 91.25 204 GLN A CA 1
ATOM 1638 C C . GLN A 1 204 ? 3.751 -10.574 -7.826 1.00 91.25 204 GLN A C 1
ATOM 1640 O O . GLN A 1 204 ? 3.414 -10.912 -6.696 1.00 91.25 204 GLN A O 1
ATOM 1645 N N . ALA A 1 205 ? 2.855 -10.347 -8.788 1.00 89.00 205 ALA A N 1
ATOM 1646 C CA . ALA A 1 205 ? 1.416 -10.504 -8.605 1.00 89.00 205 ALA A CA 1
ATOM 1647 C C . ALA A 1 205 ? 1.022 -11.953 -8.265 1.00 89.00 205 ALA A C 1
ATOM 1649 O O . ALA A 1 205 ? 0.186 -12.186 -7.388 1.00 89.00 205 ALA A O 1
ATOM 1650 N N . PHE A 1 206 ? 1.648 -12.934 -8.922 1.00 87.81 206 PHE A N 1
ATOM 1651 C CA . PHE A 1 206 ? 1.451 -14.348 -8.613 1.00 87.81 206 PHE A CA 1
ATOM 1652 C C . PHE A 1 206 ? 1.951 -14.701 -7.204 1.00 87.81 206 PHE A C 1
ATOM 1654 O O . PHE A 1 206 ? 1.217 -15.315 -6.427 1.00 87.81 206 PHE A O 1
ATOM 1661 N N . GLU A 1 207 ? 3.162 -14.272 -6.843 1.00 90.75 207 GLU A N 1
ATOM 1662 C CA . GLU A 1 207 ? 3.743 -14.474 -5.510 1.00 90.75 207 GLU A CA 1
ATOM 1663 C C . GLU A 1 207 ? 2.901 -13.818 -4.414 1.00 90.75 207 GLU A C 1
ATOM 1665 O O . GLU A 1 207 ? 2.622 -14.452 -3.398 1.00 90.75 207 GLU A O 1
ATOM 1670 N N . LEU A 1 208 ? 2.420 -12.592 -4.642 1.00 94.19 208 LEU A N 1
ATOM 1671 C CA . LEU A 1 208 ? 1.495 -11.887 -3.758 1.00 94.19 208 LEU A CA 1
ATOM 1672 C C . LEU A 1 208 ? 0.216 -12.696 -3.529 1.00 94.19 208 LEU A C 1
ATOM 1674 O O . LEU A 1 208 ? -0.160 -12.951 -2.384 1.00 94.19 208 LEU A O 1
ATOM 1678 N N . GLY A 1 209 ? -0.431 -13.143 -4.608 1.00 88.62 209 GLY A N 1
ATOM 1679 C CA . GLY A 1 209 ? -1.653 -13.941 -4.529 1.00 88.62 209 GLY A CA 1
ATOM 1680 C C . GLY A 1 209 ? -1.457 -15.248 -3.755 1.00 88.62 209 GLY A C 1
ATOM 1681 O O . GLY A 1 209 ? -2.293 -15.609 -2.924 1.00 88.62 209 GLY A O 1
ATOM 1682 N N . GLN A 1 210 ? -0.337 -15.938 -3.980 1.00 88.31 210 GLN A N 1
ATOM 1683 C CA . GLN A 1 210 ? 0.012 -17.172 -3.272 1.00 88.31 210 GLN A CA 1
ATOM 1684 C C . GLN A 1 210 ? 0.348 -16.917 -1.800 1.00 88.31 210 GLN A C 1
ATOM 1686 O O . GLN A 1 210 ? -0.104 -17.659 -0.927 1.00 88.31 210 GLN A O 1
ATOM 1691 N N . PHE A 1 211 ? 1.109 -15.863 -1.506 1.00 93.88 211 PHE A N 1
ATOM 1692 C CA . PHE A 1 211 ? 1.436 -15.468 -0.142 1.00 93.88 211 PHE A CA 1
ATOM 1693 C C . PHE A 1 211 ? 0.165 -15.165 0.652 1.00 93.88 211 PHE A C 1
ATOM 1695 O O . PHE A 1 211 ? -0.023 -15.714 1.737 1.00 93.88 211 PHE A O 1
ATOM 1702 N N . MET A 1 212 ? -0.748 -14.370 0.087 1.00 93.62 212 MET A N 1
ATOM 1703 C CA . MET A 1 212 ? -2.038 -14.076 0.707 1.00 93.62 212 MET A CA 1
ATOM 1704 C C . MET A 1 212 ? -2.845 -15.353 0.938 1.00 93.62 212 MET A C 1
ATOM 1706 O O . MET A 1 212 ? -3.221 -15.628 2.073 1.00 93.62 212 MET A O 1
ATOM 1710 N N . ARG A 1 213 ? -3.041 -16.191 -0.089 1.00 88.44 213 ARG A N 1
ATOM 1711 C CA . ARG A 1 213 ? -3.807 -17.445 0.032 1.00 88.44 213 ARG A CA 1
ATOM 1712 C C . ARG A 1 213 ? -3.311 -18.337 1.176 1.00 88.44 213 ARG A C 1
ATOM 1714 O O . ARG A 1 213 ? -4.118 -18.912 1.900 1.00 88.44 213 ARG A O 1
ATOM 1721 N N . ASN A 1 214 ? -1.994 -18.431 1.352 1.00 92.25 214 ASN A N 1
ATOM 1722 C CA . ASN A 1 214 ? -1.379 -19.295 2.360 1.00 92.25 214 ASN A CA 1
ATOM 1723 C C . ASN A 1 214 ? -1.309 -18.672 3.763 1.00 92.25 214 ASN A C 1
ATOM 1725 O O . ASN A 1 214 ? -1.047 -19.386 4.726 1.00 92.25 214 ASN A O 1
ATOM 1729 N N . THR A 1 215 ? -1.536 -17.364 3.901 1.00 93.69 215 THR A N 1
ATOM 1730 C CA . THR A 1 215 ? -1.405 -16.645 5.183 1.00 93.69 215 THR A CA 1
ATOM 1731 C C . THR A 1 215 ? -2.708 -16.014 5.671 1.00 93.69 215 THR A C 1
ATOM 1733 O O . THR A 1 215 ? -2.764 -15.550 6.805 1.00 93.69 215 THR A O 1
ATOM 1736 N N . MET A 1 216 ? -3.778 -16.043 4.868 1.00 88.88 216 MET A N 1
ATOM 1737 C CA . MET A 1 216 ? -5.102 -15.471 5.173 1.00 88.88 216 MET A CA 1
ATOM 1738 C C . MET A 1 216 ? -5.899 -16.264 6.229 1.00 88.88 216 MET A C 1
ATOM 1740 O O . MET A 1 216 ? -7.114 -16.152 6.328 1.00 88.88 216 MET A O 1
ATOM 1744 N N . GLN A 1 217 ? -5.233 -17.093 7.024 1.00 86.25 217 GLN A N 1
ATOM 1745 C CA . GLN A 1 217 ? -5.866 -17.846 8.101 1.00 86.25 217 GLN A CA 1
ATOM 1746 C C . GLN A 1 217 ? -5.894 -17.009 9.391 1.00 86.25 217 GLN A C 1
ATOM 1748 O O . GLN A 1 217 ? -5.100 -16.075 9.558 1.00 86.25 217 GLN A O 1
ATOM 1753 N N . ASN A 1 218 ? -6.769 -17.390 10.326 1.00 85.25 218 ASN A N 1
ATOM 1754 C CA . ASN A 1 218 ? -6.882 -16.796 11.666 1.00 85.25 218 ASN A CA 1
ATOM 1755 C C . ASN A 1 218 ? -7.190 -15.283 11.664 1.00 85.25 218 ASN A C 1
ATOM 1757 O O . ASN A 1 218 ? -6.648 -14.534 12.476 1.00 85.25 218 ASN A O 1
ATOM 1761 N N . CYS A 1 219 ? -8.034 -14.828 10.736 1.00 87.69 219 CYS A N 1
ATOM 1762 C CA . CYS A 1 219 ? -8.555 -13.463 10.701 1.00 87.69 219 CYS A CA 1
ATOM 1763 C C . CYS A 1 219 ? -10.021 -13.452 10.265 1.00 87.69 219 CYS A C 1
ATOM 1765 O O . CYS A 1 219 ? -10.426 -14.255 9.424 1.00 87.69 219 CYS A O 1
ATOM 1767 N N . GLU A 1 220 ? -10.794 -12.495 10.768 1.00 88.25 220 GLU A N 1
ATOM 1768 C CA . GLU A 1 220 ? -12.161 -12.239 10.313 1.00 88.25 220 GLU A CA 1
ATOM 1769 C C . GLU A 1 220 ? -12.178 -11.383 9.033 1.00 88.25 220 GLU A C 1
ATOM 1771 O O . GLU A 1 220 ? -13.131 -11.433 8.257 1.00 88.25 220 GLU A O 1
ATOM 1776 N N . MET A 1 221 ? -11.116 -10.607 8.781 1.00 88.38 221 MET A N 1
ATOM 1777 C CA . MET A 1 221 ? -11.006 -9.723 7.617 1.00 88.38 221 MET A CA 1
ATOM 1778 C C . MET A 1 221 ? -9.585 -9.698 7.051 1.00 88.38 221 MET A C 1
ATOM 1780 O O . MET A 1 221 ? -8.611 -9.669 7.801 1.00 88.38 221 MET A O 1
ATOM 1784 N N . ALA A 1 222 ? -9.464 -9.639 5.723 1.00 92.50 222 ALA A N 1
ATOM 1785 C CA . ALA A 1 222 ? -8.190 -9.453 5.038 1.00 92.50 222 ALA A CA 1
ATOM 1786 C C . ALA A 1 222 ? -8.256 -8.275 4.057 1.00 92.50 222 ALA A C 1
ATOM 1788 O O . ALA A 1 222 ? -9.208 -8.133 3.289 1.00 92.50 222 ALA A O 1
ATOM 1789 N N . ILE A 1 223 ? -7.234 -7.422 4.064 1.00 94.38 223 ILE A N 1
ATOM 1790 C CA . ILE A 1 223 ? -7.193 -6.208 3.243 1.00 94.38 223 ILE A CA 1
ATOM 1791 C C . ILE A 1 223 ? -5.852 -6.146 2.526 1.00 94.38 223 ILE A C 1
ATOM 1793 O O . ILE A 1 223 ? -4.808 -6.207 3.171 1.00 94.38 223 ILE A O 1
ATOM 1797 N N . LEU A 1 224 ? -5.879 -6.002 1.202 1.00 96.12 224 LEU A N 1
ATOM 1798 C CA . LEU A 1 224 ? -4.694 -5.686 0.412 1.00 96.12 224 LEU A CA 1
ATOM 1799 C C . LEU A 1 224 ? -4.626 -4.177 0.174 1.00 96.12 224 LEU A C 1
ATOM 1801 O O . LEU A 1 224 ? -5.560 -3.567 -0.347 1.00 96.12 224 LEU A O 1
ATOM 1805 N N . MET A 1 225 ? -3.497 -3.595 0.558 1.00 95.62 225 MET A N 1
ATOM 1806 C CA . MET A 1 225 ? -3.197 -2.173 0.501 1.00 95.62 225 MET A CA 1
ATOM 1807 C C . MET A 1 225 ? -1.842 -1.991 -0.183 1.00 95.62 225 MET A C 1
ATOM 1809 O O . MET A 1 225 ? -0.860 -2.638 0.179 1.00 95.62 225 MET A O 1
ATOM 1813 N N . GLY A 1 226 ? -1.763 -1.128 -1.187 1.00 93.94 226 GLY A N 1
ATOM 1814 C CA . GLY A 1 226 ? -0.491 -0.893 -1.850 1.00 93.94 226 GLY A CA 1
ATOM 1815 C C . GLY A 1 226 ? -0.585 -0.154 -3.16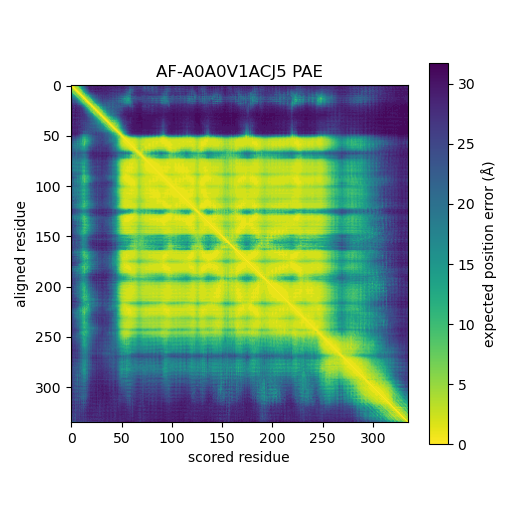7 1.00 93.94 226 GLY A C 1
ATOM 1816 O O . GLY A 1 226 ? -1.666 0.028 -3.726 1.00 93.94 226 GLY A O 1
ATOM 1817 N N . ASP A 1 227 ? 0.585 0.211 -3.677 1.00 92.62 227 ASP A N 1
ATOM 1818 C CA . ASP A 1 227 ? 0.750 0.611 -5.068 1.00 92.62 227 ASP A CA 1
ATOM 1819 C C . ASP A 1 227 ? 1.053 -0.641 -5.896 1.00 92.62 227 ASP A C 1
ATOM 1821 O O . ASP A 1 227 ? 2.141 -1.224 -5.819 1.00 92.62 227 ASP A O 1
ATOM 1825 N N . LEU A 1 228 ? 0.049 -1.096 -6.643 1.00 91.38 228 LEU A N 1
ATOM 1826 C CA . LEU A 1 228 ? 0.154 -2.314 -7.434 1.00 91.38 228 LEU A CA 1
ATOM 1827 C C . LEU A 1 228 ? 0.855 -2.091 -8.775 1.00 91.38 228 LEU A C 1
ATOM 1829 O O . LEU A 1 228 ? 1.209 -3.084 -9.398 1.00 91.38 228 LEU A O 1
ATOM 1833 N N . ASN A 1 229 ? 1.046 -0.848 -9.241 1.00 88.94 229 ASN A N 1
ATOM 1834 C CA . ASN A 1 229 ? 1.568 -0.566 -10.589 1.00 88.94 229 ASN A CA 1
ATOM 1835 C C . ASN A 1 229 ? 0.903 -1.421 -11.699 1.00 88.94 229 ASN A C 1
ATOM 1837 O O . ASN A 1 229 ? 1.544 -1.848 -12.660 1.00 88.94 229 ASN A O 1
ATOM 1841 N N . LEU A 1 230 ? -0.390 -1.709 -11.527 1.00 83.00 230 LEU A N 1
ATOM 1842 C CA . LEU A 1 230 ? -1.214 -2.547 -12.394 1.00 83.00 230 LEU A CA 1
ATOM 1843 C C . LEU A 1 230 ? -2.553 -1.849 -12.612 1.00 83.00 230 LEU A C 1
ATOM 1845 O O . LEU A 1 230 ? -3.123 -1.265 -11.687 1.00 83.00 230 LEU A O 1
ATOM 1849 N N . ARG A 1 231 ? -3.073 -1.939 -13.830 1.00 80.25 231 ARG A N 1
ATOM 1850 C CA . ARG A 1 231 ? -4.416 -1.481 -14.186 1.00 80.25 231 ARG A CA 1
ATOM 1851 C C . ARG A 1 231 ? -5.433 -2.590 -13.905 1.00 80.25 231 ARG A C 1
ATOM 1853 O O . ARG A 1 231 ? -5.074 -3.767 -13.963 1.00 80.25 231 ARG A O 1
ATOM 1860 N N . PRO A 1 232 ? -6.721 -2.253 -13.705 1.00 77.31 232 PRO A N 1
ATOM 1861 C CA . PRO A 1 232 ? -7.770 -3.256 -13.497 1.00 77.31 232 PRO A CA 1
ATOM 1862 C C . PRO A 1 232 ? -7.928 -4.277 -14.639 1.00 77.31 232 PRO A C 1
ATOM 1864 O O . PRO A 1 232 ? -8.544 -5.316 -14.441 1.00 77.31 232 PRO A O 1
ATOM 1867 N N . THR A 1 233 ? -7.400 -3.978 -15.830 1.00 76.75 233 THR A N 1
ATOM 1868 C CA . THR A 1 233 ? -7.424 -4.845 -17.021 1.00 76.75 233 THR A CA 1
ATOM 1869 C C . THR A 1 233 ? -6.178 -5.721 -17.179 1.00 76.75 233 THR A C 1
ATOM 1871 O O . THR A 1 233 ? -6.118 -6.518 -18.113 1.00 76.75 233 THR A O 1
ATOM 1874 N N . ASP A 1 234 ? -5.150 -5.544 -16.345 1.00 76.56 234 ASP A N 1
ATOM 1875 C CA . ASP A 1 234 ? -3.886 -6.265 -16.493 1.00 76.56 234 ASP A CA 1
ATOM 1876 C C . ASP A 1 234 ? -3.970 -7.664 -15.868 1.00 76.56 234 ASP A C 1
ATOM 1878 O O . ASP A 1 234 ? -4.541 -7.853 -14.795 1.00 76.56 234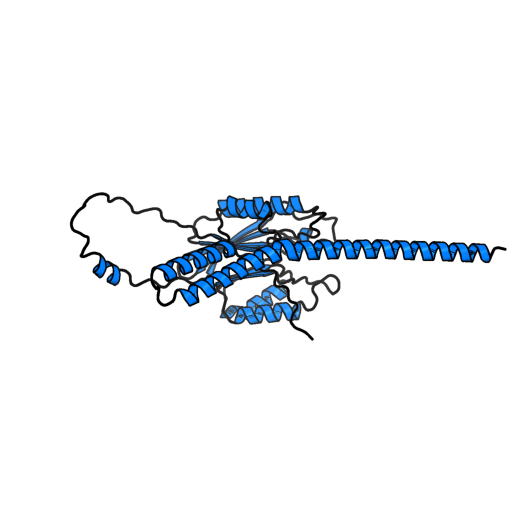 ASP A O 1
ATOM 1882 N N . LEU A 1 235 ? -3.303 -8.647 -16.484 1.00 80.62 235 LEU A N 1
ATOM 1883 C CA . LEU A 1 235 ? -3.276 -10.035 -15.998 1.00 80.62 235 LEU A CA 1
ATOM 1884 C C . LEU A 1 235 ? -2.836 -10.145 -14.529 1.00 80.62 235 LEU A C 1
ATOM 1886 O O . LEU A 1 235 ? -3.382 -10.949 -13.777 1.00 80.62 235 LEU A O 1
ATOM 1890 N N . GLY A 1 236 ? -1.857 -9.338 -14.105 1.00 82.06 236 GLY A N 1
ATOM 1891 C CA . GLY A 1 236 ? -1.395 -9.324 -12.716 1.00 82.06 236 GLY A CA 1
ATOM 1892 C C . GLY A 1 236 ? -2.513 -8.979 -11.727 1.00 82.06 236 GLY A C 1
ATOM 1893 O O . GLY A 1 236 ? -2.606 -9.591 -10.665 1.00 82.06 236 GLY A O 1
ATOM 1894 N N . TYR A 1 237 ? -3.404 -8.056 -12.094 1.00 83.62 237 TYR A N 1
ATOM 1895 C CA . TYR A 1 237 ? -4.537 -7.665 -11.261 1.00 83.62 237 TYR A CA 1
ATOM 1896 C C . TYR A 1 237 ? -5.516 -8.831 -11.065 1.00 83.62 237 TYR A C 1
ATOM 1898 O O . TYR A 1 237 ? -5.908 -9.154 -9.938 1.00 83.62 237 TYR A O 1
ATOM 1906 N N . ASP A 1 238 ? -5.846 -9.520 -12.158 1.00 79.19 238 ASP A N 1
ATOM 1907 C CA . ASP A 1 238 ? -6.707 -10.701 -12.137 1.00 79.19 238 ASP A CA 1
ATOM 1908 C C . ASP A 1 238 ? -6.086 -11.850 -11.342 1.00 79.19 238 ASP A C 1
ATOM 1910 O O . ASP A 1 238 ? -6.771 -12.478 -10.531 1.00 79.19 238 ASP A O 1
ATOM 1914 N N . LEU A 1 239 ? -4.781 -12.092 -11.504 1.00 80.62 239 LEU A N 1
ATOM 1915 C CA . LEU A 1 239 ? -4.058 -13.103 -10.732 1.00 80.62 239 LEU A CA 1
ATOM 1916 C C . LEU A 1 239 ? -4.182 -12.856 -9.230 1.00 80.62 239 LEU A C 1
ATOM 1918 O O . LEU A 1 239 ? -4.465 -13.799 -8.491 1.00 80.62 239 LEU A O 1
ATOM 1922 N N . ILE A 1 240 ? -4.018 -11.611 -8.780 1.00 84.69 240 ILE A N 1
ATOM 1923 C CA . ILE A 1 240 ? -4.130 -11.244 -7.364 1.00 84.69 240 ILE A CA 1
ATOM 1924 C C . ILE A 1 240 ? -5.562 -11.471 -6.864 1.00 84.69 240 ILE A C 1
ATOM 1926 O O . ILE A 1 240 ? -5.760 -12.191 -5.879 1.00 84.69 240 ILE A O 1
ATOM 1930 N N . ARG A 1 241 ? -6.572 -10.923 -7.562 1.00 84.50 241 ARG A N 1
ATOM 1931 C CA . ARG A 1 241 ? -7.985 -11.079 -7.172 1.00 84.50 241 ARG A CA 1
ATOM 1932 C C . ARG A 1 241 ? -8.395 -12.541 -7.095 1.00 84.50 241 ARG A C 1
ATOM 1934 O O . ARG A 1 241 ? -8.958 -12.965 -6.090 1.00 84.50 241 ARG A O 1
ATOM 1941 N N . HIS A 1 242 ? -8.117 -13.318 -8.137 1.00 80.19 242 HIS A N 1
ATOM 1942 C CA . HIS A 1 242 ? -8.556 -14.707 -8.203 1.00 80.19 242 HIS A CA 1
ATOM 1943 C C . HIS A 1 242 ? -7.764 -15.608 -7.259 1.00 80.19 242 HIS A C 1
ATOM 1945 O O . HIS A 1 242 ? -8.339 -16.521 -6.669 1.00 80.19 242 HIS A O 1
ATOM 1951 N N . SER A 1 243 ? -6.473 -15.336 -7.048 1.00 77.19 243 SER A N 1
ATOM 1952 C CA . SER A 1 243 ? -5.655 -16.192 -6.191 1.00 77.19 243 SER A CA 1
ATOM 1953 C C . SER A 1 243 ? -6.039 -16.125 -4.723 1.00 77.19 243 SER A C 1
ATOM 1955 O O . SER A 1 243 ? -5.949 -17.139 -4.038 1.00 77.19 243 SER A O 1
ATOM 1957 N N . ALA A 1 244 ? -6.465 -14.964 -4.239 1.00 73.94 244 ALA A N 1
ATOM 1958 C CA . ALA A 1 244 ? -6.841 -14.778 -2.843 1.00 73.94 244 ALA A CA 1
ATOM 1959 C C . ALA A 1 244 ? -8.344 -14.487 -2.665 1.00 73.94 244 ALA A C 1
ATOM 1961 O O . ALA A 1 244 ? -8.762 -14.055 -1.598 1.00 73.94 244 ALA A O 1
ATOM 1962 N N . SER A 1 245 ? -9.160 -14.743 -3.700 1.00 81.62 245 SER A N 1
ATOM 1963 C CA . SER A 1 245 ? -10.610 -14.472 -3.721 1.00 81.62 245 SER A CA 1
ATOM 1964 C C . SER A 1 245 ? -10.972 -13.050 -3.264 1.00 81.62 245 SER A C 1
ATOM 1966 O O . SER A 1 245 ? -11.957 -12.835 -2.555 1.00 81.62 245 SER A O 1
ATOM 1968 N N . LEU A 1 246 ? -10.157 -12.069 -3.654 1.00 82.69 246 LEU A N 1
ATOM 1969 C CA . LEU A 1 246 ? -10.323 -10.687 -3.229 1.00 82.69 246 LEU A CA 1
ATOM 1970 C C . LEU A 1 246 ? -11.441 -9.998 -4.016 1.00 82.69 246 LEU A C 1
ATOM 1972 O O . LEU A 1 246 ? -11.634 -10.245 -5.211 1.00 82.69 246 LEU A O 1
ATOM 1976 N N . LYS A 1 247 ? -12.138 -9.075 -3.351 1.00 82.31 247 LYS A N 1
ATOM 1977 C CA . LYS A 1 247 ? -13.157 -8.224 -3.969 1.00 82.31 247 LYS A CA 1
ATOM 1978 C C . LYS A 1 247 ? -12.595 -6.827 -4.179 1.00 82.31 247 LYS A C 1
ATOM 1980 O O . LYS A 1 247 ? -12.041 -6.222 -3.267 1.00 82.31 247 LYS A O 1
ATOM 1985 N N . ASP A 1 248 ? -12.766 -6.312 -5.387 1.00 81.19 248 ASP A N 1
ATOM 1986 C CA . ASP A 1 248 ? -12.462 -4.919 -5.696 1.00 81.19 248 ASP A CA 1
ATOM 1987 C C . ASP A 1 248 ? -13.455 -4.017 -4.949 1.00 81.19 248 ASP A C 1
ATOM 1989 O O . ASP A 1 248 ? -14.666 -4.099 -5.184 1.00 81.19 248 ASP A O 1
ATOM 1993 N N . ALA A 1 249 ? -12.959 -3.192 -4.022 1.00 77.38 249 ALA A N 1
ATOM 1994 C CA . ALA A 1 249 ? -13.822 -2.361 -3.193 1.00 77.38 249 ALA A CA 1
ATOM 1995 C C . ALA A 1 249 ? -14.568 -1.317 -4.032 1.00 77.38 249 ALA A C 1
ATOM 1997 O O . ALA A 1 249 ? -15.756 -1.097 -3.808 1.00 77.38 249 ALA A O 1
ATOM 1998 N N . TRP A 1 250 ? -13.915 -0.714 -5.030 1.00 72.75 250 TRP A N 1
ATOM 1999 C CA . TRP A 1 250 ? -14.534 0.307 -5.872 1.00 72.75 250 TRP A CA 1
ATOM 2000 C C . TRP A 1 250 ? -15.714 -0.265 -6.659 1.00 72.75 250 TRP A C 1
ATOM 2002 O O . TRP A 1 250 ? -16.812 0.300 -6.644 1.00 72.75 250 TRP A O 1
ATOM 2012 N N . LEU A 1 251 ? -15.512 -1.421 -7.296 1.00 70.44 251 LEU A N 1
ATOM 2013 C CA . LEU A 1 251 ? -16.571 -2.097 -8.047 1.00 70.44 251 LEU A CA 1
ATOM 2014 C C . LEU A 1 251 ? -17.694 -2.584 -7.125 1.00 70.44 251 LEU A C 1
ATOM 2016 O O . LEU A 1 251 ? -18.870 -2.407 -7.446 1.00 70.44 251 LEU A O 1
ATOM 2020 N N . PHE A 1 252 ? -17.347 -3.158 -5.969 1.00 73.25 252 PHE A N 1
ATOM 2021 C CA . PHE A 1 252 ? -18.330 -3.667 -5.016 1.00 73.25 252 PHE A CA 1
ATOM 2022 C C . PHE A 1 252 ? -19.224 -2.554 -4.457 1.00 73.25 252 PHE A C 1
ATOM 2024 O O . PHE A 1 252 ? -20.447 -2.685 -4.499 1.00 73.25 252 PHE A O 1
ATOM 2031 N N . PHE A 1 253 ? -18.641 -1.445 -3.987 1.00 70.94 253 PHE A N 1
ATOM 2032 C CA . PHE A 1 253 ? -19.409 -0.315 -3.455 1.00 70.94 253 PHE A CA 1
ATOM 2033 C C . PHE A 1 253 ? -20.273 0.346 -4.526 1.00 70.94 253 PHE A C 1
ATOM 2035 O O . PHE A 1 253 ? -21.435 0.646 -4.263 1.00 70.94 253 PHE A O 1
ATOM 2042 N N . SER A 1 254 ? -19.744 0.525 -5.739 1.00 71.25 254 SER A N 1
ATOM 2043 C CA . SER A 1 254 ? -20.500 1.121 -6.845 1.00 71.25 254 SER A CA 1
ATOM 2044 C C . SER A 1 254 ? -21.734 0.287 -7.201 1.00 71.25 254 SER A C 1
ATOM 2046 O O . SER A 1 254 ? -22.826 0.831 -7.368 1.00 71.25 254 SER A O 1
ATOM 2048 N N . LEU A 1 255 ? -21.586 -1.042 -7.265 1.00 75.44 255 LEU A N 1
ATOM 2049 C CA . LEU A 1 255 ? -22.692 -1.952 -7.556 1.00 75.44 255 LEU A CA 1
ATOM 2050 C C . LEU A 1 255 ? -23.700 -2.019 -6.401 1.00 75.44 255 LEU A C 1
ATOM 2052 O O . LEU A 1 255 ? -24.904 -1.960 -6.639 1.00 75.44 255 LEU A O 1
ATOM 2056 N N . ALA A 1 256 ? -23.226 -2.113 -5.157 1.00 75.00 256 ALA A N 1
ATOM 2057 C CA . ALA A 1 256 ? -24.090 -2.151 -3.980 1.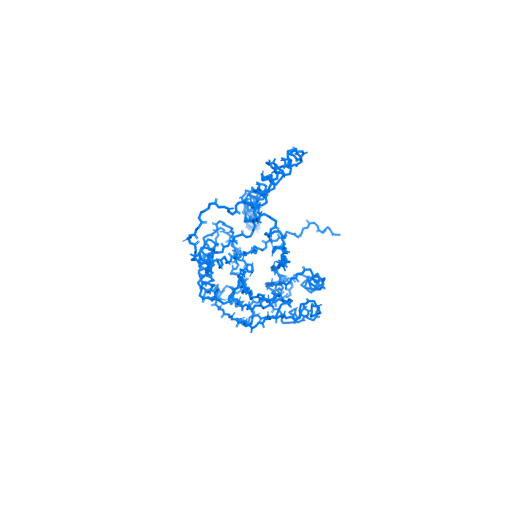00 75.00 256 ALA A CA 1
ATOM 2058 C C . ALA A 1 256 ? -24.915 -0.865 -3.837 1.00 75.00 256 ALA A C 1
ATOM 2060 O O . ALA A 1 256 ? -26.118 -0.934 -3.600 1.00 75.00 256 ALA A O 1
ATOM 2061 N N . LEU A 1 257 ? -24.294 0.300 -4.051 1.00 76.50 257 LEU A N 1
ATOM 2062 C CA . LEU A 1 257 ? -24.979 1.592 -4.044 1.00 76.50 257 LEU A CA 1
ATOM 2063 C C . LEU A 1 257 ? -26.041 1.657 -5.145 1.00 76.50 257 LEU A C 1
ATOM 2065 O O . LEU A 1 257 ? -27.162 2.094 -4.896 1.00 76.50 257 LEU A O 1
ATOM 2069 N N . TYR A 1 258 ? -25.722 1.167 -6.344 1.00 78.94 258 TYR A N 1
ATOM 2070 C CA . TYR A 1 258 ? -26.689 1.087 -7.433 1.00 78.94 258 TYR A CA 1
ATOM 2071 C C . TYR A 1 258 ? -27.877 0.172 -7.087 1.00 78.94 258 TYR A C 1
ATOM 2073 O O . TYR A 1 258 ? -29.027 0.561 -7.275 1.00 78.94 258 TYR A O 1
ATOM 2081 N N . ILE A 1 259 ? -27.641 -1.018 -6.531 1.00 80.56 259 ILE A N 1
ATOM 2082 C CA . ILE A 1 259 ? -28.720 -1.932 -6.116 1.00 80.56 259 ILE A CA 1
ATOM 2083 C C . ILE A 1 259 ? -29.573 -1.301 -5.009 1.00 80.56 259 ILE A C 1
ATOM 2085 O O . ILE A 1 259 ? -30.797 -1.330 -5.094 1.00 80.56 259 ILE A O 1
ATOM 2089 N N . TRP A 1 260 ? -28.943 -0.670 -4.017 1.00 82.56 260 TRP A N 1
ATOM 2090 C CA . TRP A 1 260 ? -29.646 0.026 -2.940 1.00 82.56 260 TRP A CA 1
ATOM 2091 C C . TRP A 1 260 ? -30.578 1.112 -3.482 1.00 82.56 260 TRP A C 1
ATOM 2093 O O . TRP A 1 260 ? -31.729 1.205 -3.069 1.00 82.56 260 TRP A O 1
ATOM 2103 N N . THR A 1 261 ? -30.136 1.887 -4.475 1.00 82.50 261 THR A N 1
ATOM 2104 C CA . THR A 1 261 ? -31.010 2.897 -5.087 1.00 82.50 261 THR A CA 1
ATOM 2105 C C . THR A 1 261 ? -32.230 2.298 -5.797 1.00 82.50 261 THR A C 1
ATOM 2107 O O . THR A 1 261 ? -33.286 2.921 -5.789 1.00 82.50 261 THR A O 1
ATOM 2110 N N . VAL A 1 262 ? -32.123 1.093 -6.372 1.00 81.88 262 VAL A N 1
ATOM 2111 C CA . VAL A 1 262 ? -33.275 0.374 -6.953 1.00 81.88 262 VAL A CA 1
ATOM 2112 C C . VAL A 1 262 ? -34.240 -0.079 -5.856 1.00 81.88 262 VAL A C 1
ATOM 2114 O O . VAL A 1 262 ? -35.450 0.058 -6.003 1.00 81.88 262 VAL A O 1
ATOM 2117 N N . ASP A 1 263 ? -33.714 -0.594 -4.746 1.00 80.38 263 ASP A N 1
ATOM 2118 C CA . ASP A 1 263 ? -34.525 -1.076 -3.627 1.00 80.38 263 ASP A CA 1
ATOM 2119 C C . ASP A 1 263 ? -35.329 0.051 -2.957 1.00 80.38 263 ASP A C 1
ATOM 2121 O O . ASP A 1 263 ? -36.526 -0.096 -2.697 1.00 80.38 263 ASP A O 1
ATOM 2125 N N . VAL A 1 264 ? -34.706 1.216 -2.753 1.00 81.31 264 VAL A N 1
ATOM 2126 C CA . VAL A 1 264 ? -35.392 2.386 -2.186 1.00 81.31 264 VAL A CA 1
ATOM 2127 C C . VAL A 1 264 ? -36.474 2.912 -3.136 1.00 81.31 264 VAL A C 1
ATOM 2129 O O . VAL A 1 264 ? -37.552 3.283 -2.675 1.00 81.31 264 VAL A O 1
ATOM 2132 N N . GLU A 1 265 ? -36.233 2.906 -4.451 1.00 82.56 265 GLU A N 1
ATOM 2133 C CA . GLU A 1 265 ? -37.242 3.278 -5.453 1.00 82.56 265 GLU A CA 1
ATOM 2134 C C . GLU A 1 265 ? -38.487 2.378 -5.387 1.00 82.56 265 GLU A C 1
ATOM 2136 O O . GLU A 1 265 ? -39.606 2.879 -5.506 1.00 82.56 265 GLU A O 1
ATOM 2141 N N . LEU A 1 266 ? -38.301 1.074 -5.158 1.00 82.62 266 LEU A N 1
ATOM 2142 C CA . LEU A 1 266 ? -39.395 0.104 -5.049 1.00 82.62 266 LEU A CA 1
ATOM 2143 C C . LEU A 1 266 ? -40.217 0.275 -3.763 1.00 82.62 266 LEU A C 1
ATOM 2145 O O . LEU A 1 266 ? -41.435 0.108 -3.792 1.00 82.62 266 LEU A O 1
ATOM 2149 N N . HIS A 1 267 ? -39.570 0.611 -2.646 1.00 85.19 267 HIS A N 1
ATOM 2150 C CA . HIS A 1 267 ? -40.228 0.702 -1.338 1.00 85.19 267 HIS A CA 1
ATOM 2151 C C . HIS A 1 267 ? -40.800 2.093 -1.022 1.00 85.19 267 HIS A C 1
ATOM 2153 O O . HIS A 1 267 ? -41.749 2.198 -0.244 1.00 85.19 267 HIS A O 1
ATOM 2159 N N . TRP A 1 268 ? -40.259 3.161 -1.618 1.00 81.75 268 TRP A N 1
ATOM 2160 C CA . TRP A 1 268 ? -40.620 4.548 -1.300 1.00 81.75 268 TRP A CA 1
ATOM 2161 C C . TRP A 1 268 ? -40.908 5.372 -2.566 1.00 81.75 268 TRP A C 1
ATOM 2163 O O . TRP A 1 268 ? -40.129 6.258 -2.933 1.00 81.75 268 TRP A O 1
ATOM 2173 N N . PRO A 1 269 ? -42.069 5.164 -3.216 1.00 79.06 269 PRO A N 1
ATOM 2174 C CA . PRO A 1 269 ? -42.393 5.817 -4.486 1.00 79.06 269 PRO A CA 1
ATOM 2175 C C . PRO A 1 269 ? -42.475 7.356 -4.405 1.00 79.06 269 PRO A C 1
ATOM 2177 O O . PRO A 1 269 ? -42.355 8.053 -5.410 1.00 79.06 269 PRO A O 1
ATOM 2180 N N . GLY A 1 270 ? -42.632 7.920 -3.201 1.00 83.50 270 GLY A N 1
ATOM 2181 C CA . GLY A 1 270 ? -42.638 9.371 -2.974 1.00 83.50 270 GLY A CA 1
ATOM 2182 C C . GLY A 1 270 ? -41.292 10.069 -3.225 1.00 83.50 270 GLY A C 1
ATOM 2183 O O . GLY A 1 270 ? -41.268 11.287 -3.384 1.00 83.50 270 GLY A O 1
ATOM 2184 N N . ILE A 1 271 ? -40.183 9.322 -3.287 1.00 83.81 271 ILE A N 1
ATOM 2185 C CA . ILE A 1 271 ? -38.827 9.850 -3.535 1.00 83.81 271 ILE A CA 1
ATOM 2186 C C . ILE A 1 271 ? -38.190 9.301 -4.822 1.00 83.81 271 ILE A C 1
ATOM 2188 O O . ILE A 1 271 ? -36.996 9.491 -5.056 1.00 83.81 271 ILE A O 1
ATOM 2192 N N . THR A 1 272 ? -38.982 8.673 -5.698 1.00 83.19 272 THR A N 1
ATOM 2193 C CA . THR A 1 272 ? -38.517 8.061 -6.953 1.00 83.19 272 THR A CA 1
ATOM 2194 C C . THR A 1 272 ? -37.780 9.042 -7.864 1.00 83.19 272 THR A C 1
ATOM 2196 O O . THR A 1 272 ? -36.697 8.727 -8.349 1.00 83.19 272 THR A O 1
ATOM 2199 N N . LEU A 1 273 ? -38.308 10.253 -8.079 1.00 83.38 273 LEU A N 1
ATOM 2200 C CA . LEU A 1 273 ? -37.689 11.224 -8.992 1.00 83.38 273 LEU A CA 1
ATOM 2201 C C . LEU A 1 273 ? -36.275 11.661 -8.532 1.00 83.38 273 LEU A C 1
ATOM 2203 O O . LEU A 1 273 ? -35.348 11.561 -9.339 1.00 83.38 273 LEU A O 1
ATOM 2207 N N . PRO A 1 274 ? -36.052 12.072 -7.263 1.00 86.00 274 PRO A N 1
ATOM 2208 C CA . PRO A 1 274 ? -34.705 12.301 -6.732 1.00 86.00 274 PRO A CA 1
ATOM 2209 C C . PRO A 1 274 ? -33.754 11.106 -6.887 1.00 86.00 274 PRO A C 1
ATOM 2211 O O . PRO A 1 274 ? -32.591 11.291 -7.244 1.00 86.00 274 PRO A O 1
ATOM 2214 N N . ILE A 1 275 ? -34.238 9.881 -6.657 1.00 85.88 275 ILE A N 1
ATOM 2215 C CA . ILE A 1 275 ? -33.423 8.662 -6.754 1.00 85.88 275 ILE A CA 1
ATOM 2216 C C . ILE A 1 275 ? -33.037 8.344 -8.195 1.00 85.88 275 ILE A C 1
ATOM 2218 O O . ILE A 1 275 ? -31.886 7.993 -8.447 1.00 85.88 275 ILE A O 1
ATOM 2222 N N . ILE A 1 276 ? -33.948 8.512 -9.154 1.00 84.31 276 ILE A N 1
ATOM 2223 C CA . ILE A 1 276 ? -33.650 8.333 -10.580 1.00 84.31 276 ILE A CA 1
ATOM 2224 C C . ILE A 1 276 ? -32.584 9.338 -11.028 1.00 84.31 276 ILE A C 1
ATOM 2226 O O . ILE A 1 276 ? -31.633 8.956 -11.711 1.00 84.31 276 ILE A O 1
ATOM 2230 N N . ILE A 1 277 ? -32.696 10.604 -10.607 1.00 87.19 277 ILE A N 1
ATOM 2231 C CA . ILE A 1 277 ? -31.688 11.633 -10.904 1.00 87.19 277 ILE A CA 1
ATOM 2232 C C . ILE A 1 277 ? -30.333 11.237 -10.304 1.00 87.19 277 ILE A C 1
ATOM 2234 O O . ILE A 1 277 ? -29.320 11.268 -11.002 1.00 87.19 277 ILE A O 1
ATOM 2238 N N . PHE A 1 278 ? -30.304 10.806 -9.040 1.00 87.50 278 PHE A N 1
ATOM 2239 C CA . PHE A 1 278 ? -29.080 10.338 -8.392 1.00 87.50 278 PHE A CA 1
ATOM 2240 C C . PHE A 1 278 ? -28.473 9.117 -9.100 1.00 87.50 278 PHE A C 1
ATOM 2242 O O . PHE A 1 278 ? -27.277 9.108 -9.379 1.00 87.50 278 PHE A O 1
ATOM 2249 N N . ARG A 1 279 ? -29.281 8.113 -9.466 1.00 86.62 279 ARG A N 1
ATOM 2250 C CA . ARG A 1 279 ? -28.847 6.930 -10.232 1.00 86.62 279 ARG A CA 1
ATOM 2251 C C . ARG A 1 279 ? -28.285 7.298 -11.593 1.00 86.62 279 ARG A C 1
ATOM 2253 O O . ARG A 1 279 ? -27.283 6.719 -12.011 1.00 86.62 279 ARG A O 1
ATOM 2260 N N . PHE A 1 280 ? -28.908 8.246 -12.286 1.00 87.12 280 PHE A N 1
ATOM 2261 C CA . PHE A 1 280 ? -28.418 8.745 -13.564 1.00 87.12 280 PHE A CA 1
ATOM 2262 C C . PHE A 1 280 ? -27.048 9.414 -13.404 1.00 87.12 280 PHE A C 1
ATOM 2264 O O . PHE A 1 280 ? -26.124 9.081 -14.143 1.00 87.12 280 PHE A O 1
ATOM 2271 N N . LEU A 1 281 ? -26.880 10.273 -12.393 1.00 88.19 281 LEU A N 1
ATOM 2272 C CA . LEU A 1 281 ? -25.591 10.894 -12.078 1.00 88.19 281 LEU A CA 1
ATOM 2273 C C . LEU A 1 281 ? -24.535 9.859 -11.675 1.00 88.19 281 LEU A C 1
ATOM 2275 O O . LEU A 1 281 ? -23.420 9.914 -12.180 1.00 88.19 281 LEU A O 1
ATOM 2279 N N . LEU A 1 282 ? -24.888 8.879 -10.840 1.00 83.50 282 LEU A N 1
ATOM 2280 C CA . LEU A 1 282 ? -24.000 7.781 -10.458 1.00 83.50 282 LEU A CA 1
ATOM 2281 C C . LEU A 1 282 ? -23.561 6.973 -11.687 1.00 83.50 282 LEU A C 1
ATOM 2283 O O . LEU A 1 282 ? -22.380 6.676 -11.841 1.00 83.50 282 LEU A O 1
ATOM 2287 N N . THR A 1 283 ? -24.490 6.666 -12.594 1.00 84.56 283 THR A N 1
ATOM 2288 C CA . THR A 1 283 ? -24.200 5.947 -13.843 1.00 84.56 283 THR A CA 1
ATOM 2289 C C . THR A 1 283 ? -23.301 6.773 -14.762 1.00 84.56 283 THR A C 1
ATOM 2291 O O . THR A 1 283 ? -22.355 6.233 -15.331 1.00 84.56 283 THR A O 1
ATOM 2294 N N . LEU A 1 284 ? -23.542 8.084 -14.871 1.00 86.25 284 LEU A N 1
ATOM 2295 C CA . LEU A 1 284 ? -22.665 9.001 -15.597 1.00 86.25 284 LEU A CA 1
ATOM 2296 C C . LEU A 1 284 ? -21.277 9.072 -14.971 1.00 86.25 284 LEU A C 1
ATOM 2298 O O . LEU A 1 284 ? -20.304 9.060 -15.708 1.00 86.25 284 LEU A O 1
ATOM 2302 N N . SER A 1 285 ? -21.160 9.114 -13.644 1.00 81.12 285 SER A N 1
ATOM 2303 C CA . SER A 1 285 ? -19.867 9.095 -12.962 1.00 81.12 285 SER A CA 1
ATOM 2304 C C . SER A 1 285 ? -19.131 7.781 -13.205 1.00 81.12 285 SER A C 1
ATOM 2306 O O . SER A 1 285 ? -17.971 7.817 -13.595 1.00 81.12 285 SER A O 1
ATOM 2308 N N . ILE A 1 286 ? -19.792 6.628 -13.054 1.00 79.62 286 ILE A N 1
ATOM 2309 C CA . ILE A 1 286 ? -19.197 5.313 -13.346 1.00 79.62 286 ILE A CA 1
ATOM 2310 C C . ILE A 1 286 ? -18.742 5.250 -14.810 1.00 79.62 286 ILE A C 1
ATOM 2312 O O . ILE A 1 286 ? -17.598 4.894 -15.087 1.00 79.62 286 ILE A O 1
ATOM 2316 N N . GLY A 1 287 ? -19.614 5.646 -15.741 1.00 79.25 287 GLY A N 1
ATOM 2317 C CA . GLY A 1 287 ? -19.310 5.698 -17.168 1.00 79.25 287 GLY A CA 1
ATOM 2318 C C . GLY A 1 287 ? -18.186 6.678 -17.496 1.00 79.25 287 GLY A C 1
ATOM 2319 O O . GLY A 1 287 ? -17.317 6.349 -18.294 1.00 79.25 287 GLY A O 1
ATOM 2320 N N . PHE A 1 288 ? -18.149 7.841 -16.844 1.00 81.38 288 PHE A N 1
ATOM 2321 C CA . PHE A 1 288 ? -17.084 8.828 -16.977 1.00 81.38 288 PHE A CA 1
ATOM 2322 C C . PHE A 1 288 ? -15.761 8.281 -16.461 1.00 81.38 288 PHE A C 1
ATOM 2324 O O . PHE A 1 288 ? -14.783 8.373 -17.178 1.00 81.38 288 PHE A O 1
ATOM 2331 N N . PHE A 1 289 ? -15.699 7.681 -15.271 1.00 74.81 289 PHE A N 1
ATOM 2332 C CA . PHE A 1 289 ? -14.448 7.120 -14.754 1.00 74.81 289 PHE A CA 1
ATOM 2333 C C . PHE A 1 289 ? -13.943 5.970 -15.627 1.00 74.81 289 PHE A C 1
ATOM 2335 O O . PHE A 1 289 ? -12.744 5.884 -15.890 1.00 74.81 289 PHE A O 1
ATOM 2342 N N . PHE A 1 290 ? -14.851 5.135 -16.138 1.00 72.75 290 PHE A N 1
ATOM 2343 C CA . PHE A 1 290 ? -14.501 4.072 -17.074 1.00 72.75 290 PHE A CA 1
ATOM 2344 C C . PHE A 1 290 ? -13.999 4.636 -18.414 1.00 72.75 290 PHE A C 1
ATOM 2346 O O . PHE A 1 290 ? -12.924 4.265 -18.877 1.00 72.75 290 PHE A O 1
ATOM 2353 N N . TRP A 1 291 ? -14.728 5.578 -19.018 1.00 73.38 291 TRP A N 1
ATOM 2354 C CA . TRP A 1 291 ? -14.359 6.226 -20.280 1.00 73.38 291 TRP A CA 1
ATOM 2355 C C . TRP A 1 291 ? -13.090 7.070 -20.156 1.00 73.38 291 TRP A C 1
ATOM 2357 O O . TRP A 1 291 ? -12.205 6.993 -20.999 1.00 73.38 291 TRP A O 1
ATOM 2367 N N . TYR A 1 292 ? -12.969 7.869 -19.103 1.00 67.88 292 TYR A N 1
ATOM 2368 C CA . TYR A 1 292 ? -11.814 8.718 -18.854 1.00 67.88 292 TYR A CA 1
ATOM 2369 C C . TYR A 1 292 ? -10.564 7.865 -18.632 1.00 67.88 292 TYR A C 1
ATOM 2371 O O . TYR A 1 292 ? -9.544 8.085 -19.284 1.00 67.88 292 TYR A O 1
ATOM 2379 N N . GLY A 1 293 ? -10.674 6.841 -17.778 1.00 65.62 293 GLY A N 1
ATOM 2380 C CA . GLY A 1 293 ? -9.584 5.915 -17.497 1.00 65.62 293 GLY A CA 1
ATOM 2381 C C . GLY A 1 293 ? -9.133 5.127 -18.728 1.00 65.62 293 GLY A C 1
ATOM 2382 O O . G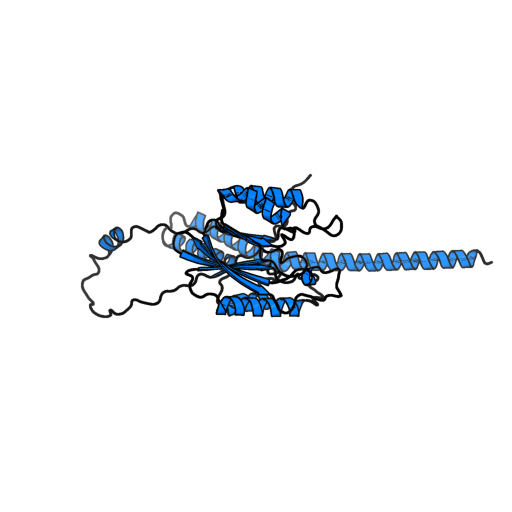LY A 1 293 ? -7.937 4.964 -18.948 1.00 65.62 293 GLY A O 1
ATOM 2383 N N . LEU A 1 294 ? -10.076 4.657 -19.548 1.00 64.31 294 LEU A N 1
ATOM 2384 C CA . LEU A 1 294 ? -9.782 3.746 -20.657 1.00 64.31 294 LEU A CA 1
ATOM 2385 C C . LEU A 1 294 ? -9.509 4.473 -21.982 1.00 64.31 294 LEU A C 1
ATOM 2387 O O . LEU A 1 294 ? -8.638 4.061 -22.744 1.00 64.31 294 LEU A O 1
ATOM 2391 N N . VAL A 1 295 ? -10.231 5.560 -22.261 1.00 68.62 295 VAL A N 1
ATOM 2392 C CA . VAL A 1 295 ? -10.179 6.292 -23.535 1.00 68.62 295 VAL A CA 1
ATOM 2393 C C . VAL A 1 295 ? -9.383 7.585 -23.415 1.00 68.62 295 VAL A C 1
ATOM 2395 O O . VAL A 1 295 ? -8.439 7.749 -24.185 1.00 68.62 295 VAL A O 1
ATOM 2398 N N . CYS A 1 296 ? -9.712 8.492 -22.482 1.00 57.38 296 CYS A N 1
ATOM 2399 C CA . CYS A 1 296 ? -8.991 9.773 -22.374 1.00 57.38 296 CYS A CA 1
ATOM 2400 C C . CYS A 1 296 ? -7.514 9.544 -22.070 1.00 57.38 296 CYS A C 1
ATOM 2402 O O . CYS A 1 296 ? -6.686 9.944 -22.884 1.00 57.38 296 CYS A O 1
ATOM 2404 N N . LEU A 1 297 ? -7.188 8.823 -20.992 1.00 62.56 297 LEU A N 1
ATOM 2405 C CA . LEU A 1 297 ? -5.792 8.573 -20.618 1.00 62.56 297 LEU A CA 1
ATOM 2406 C C . LEU A 1 297 ? -5.022 7.840 -21.729 1.00 62.56 297 LEU A C 1
ATOM 2408 O O . LEU A 1 297 ? -3.901 8.223 -22.047 1.00 62.56 297 LEU A O 1
ATOM 2412 N N . SER A 1 298 ? -5.643 6.863 -22.404 1.00 67.69 298 SER A N 1
ATOM 2413 C CA . SER A 1 298 ? -5.015 6.173 -23.544 1.00 67.69 298 SER A CA 1
ATOM 2414 C C . SER A 1 298 ? -4.802 7.094 -24.753 1.00 67.69 298 SER A C 1
ATOM 2416 O O . SER A 1 298 ? -3.788 7.003 -25.448 1.00 67.69 298 SER A O 1
ATOM 2418 N N . SER A 1 299 ? -5.753 7.985 -25.040 1.00 65.88 299 SER A N 1
ATOM 2419 C CA . SER A 1 299 ? -5.655 8.922 -26.162 1.00 65.88 299 SER A CA 1
ATOM 2420 C C . SER A 1 299 ? -4.639 10.036 -25.909 1.00 65.88 299 SER A C 1
ATOM 2422 O O . SER A 1 299 ? -3.870 10.367 -26.810 1.00 65.88 299 SER A O 1
ATOM 2424 N N . GLU A 1 300 ? -4.584 10.564 -24.685 1.00 65.38 300 GLU A N 1
ATOM 2425 C CA . GLU A 1 300 ? -3.608 11.564 -24.259 1.00 65.38 300 GLU A CA 1
ATOM 2426 C C . GLU A 1 300 ? -2.199 10.974 -24.262 1.00 65.38 300 GLU A C 1
ATOM 2428 O O . GLU A 1 300 ? -1.274 11.597 -24.779 1.00 65.38 300 GLU A O 1
ATOM 2433 N N . GLU A 1 301 ? -2.045 9.733 -23.799 1.00 66.00 301 GLU A N 1
ATOM 2434 C CA . GLU A 1 301 ? -0.786 8.996 -23.869 1.00 66.00 301 GLU A CA 1
ATOM 2435 C C . GLU A 1 301 ? -0.312 8.822 -25.324 1.00 66.00 301 GLU A C 1
ATOM 2437 O O . GLU A 1 301 ? 0.841 9.119 -25.647 1.00 66.00 301 GLU A O 1
ATOM 2442 N N . LYS A 1 302 ? -1.202 8.407 -26.237 1.00 73.62 302 LYS A N 1
ATOM 2443 C CA . LYS A 1 302 ? -0.884 8.291 -27.672 1.00 73.62 302 LYS A CA 1
ATOM 2444 C C . LYS A 1 302 ? -0.521 9.640 -28.292 1.00 73.62 302 LYS A C 1
ATOM 2446 O O . LYS A 1 302 ? 0.450 9.724 -29.045 1.00 73.62 302 LYS A O 1
ATOM 2451 N N . ALA A 1 303 ? -1.269 10.697 -27.979 1.00 68.88 303 ALA A N 1
ATOM 2452 C CA . ALA A 1 303 ? -1.002 12.042 -28.481 1.00 68.88 303 ALA A CA 1
ATOM 2453 C C . ALA A 1 303 ? 0.350 12.574 -27.978 1.00 68.88 303 ALA A C 1
ATOM 2455 O O . ALA A 1 303 ? 1.127 13.134 -28.758 1.00 68.88 303 ALA A O 1
ATOM 2456 N N . LEU A 1 304 ? 0.671 12.338 -26.704 1.00 61.44 304 LEU A N 1
ATOM 2457 C CA . LEU A 1 304 ? 1.946 12.713 -26.103 1.00 61.44 304 LEU A CA 1
ATOM 2458 C C . LEU A 1 304 ? 3.112 11.972 -26.770 1.00 61.44 304 LEU A C 1
ATOM 2460 O O . LEU A 1 304 ? 4.088 12.607 -27.168 1.00 61.44 304 LEU A O 1
ATOM 2464 N N . LYS A 1 305 ? 2.990 10.655 -26.983 1.00 68.81 305 LYS A N 1
ATOM 2465 C CA . LYS A 1 305 ? 4.004 9.836 -27.672 1.00 68.81 305 LYS A CA 1
ATOM 2466 C C . LYS A 1 305 ? 4.249 10.293 -29.107 1.00 68.81 305 LYS A C 1
ATOM 2468 O O . LYS A 1 305 ? 5.401 10.453 -29.513 1.00 68.81 305 LYS A O 1
ATOM 2473 N N . MET A 1 306 ? 3.185 10.571 -29.861 1.00 74.56 306 MET A N 1
ATOM 2474 C CA . MET A 1 306 ? 3.313 11.116 -31.217 1.00 74.56 306 MET A CA 1
ATOM 2475 C C . MET A 1 306 ? 3.993 12.489 -31.219 1.00 74.56 306 MET A C 1
ATOM 2477 O O . MET A 1 306 ? 4.847 12.754 -32.065 1.00 74.56 306 MET A O 1
ATOM 2481 N N . THR A 1 307 ? 3.666 13.342 -30.248 1.00 72.19 307 THR A N 1
ATOM 2482 C CA . THR A 1 307 ? 4.275 14.670 -30.108 1.00 72.19 307 THR A CA 1
ATOM 2483 C C . THR A 1 307 ? 5.770 14.566 -29.798 1.00 72.19 307 THR A C 1
ATOM 2485 O O . THR A 1 307 ? 6.578 15.202 -30.474 1.00 72.19 307 THR A O 1
ATOM 2488 N N . ILE A 1 308 ? 6.156 13.713 -28.843 1.00 64.81 308 ILE A N 1
ATOM 2489 C CA . ILE A 1 308 ? 7.561 13.453 -28.490 1.00 64.81 308 ILE A CA 1
ATOM 2490 C C . ILE A 1 308 ? 8.329 12.896 -29.699 1.00 64.81 308 ILE A C 1
ATOM 2492 O O . ILE A 1 308 ? 9.404 13.397 -30.027 1.00 64.81 308 ILE A O 1
ATOM 2496 N N . SER A 1 309 ? 7.764 11.920 -30.417 1.00 76.50 309 SER A N 1
ATOM 2497 C CA . SER A 1 309 ? 8.373 11.357 -31.631 1.00 76.50 309 SER A CA 1
ATOM 2498 C C . SER A 1 309 ? 8.581 12.418 -32.722 1.00 76.50 309 SER A C 1
ATOM 2500 O O . SER A 1 309 ? 9.672 12.534 -33.284 1.00 76.50 309 SER A O 1
ATOM 2502 N N . SER A 1 310 ? 7.581 13.272 -32.964 1.00 71.75 310 SER A N 1
ATOM 2503 C CA . SER A 1 310 ? 7.689 14.388 -33.912 1.00 71.75 310 SER A CA 1
ATOM 2504 C C . SER A 1 310 ? 8.781 15.388 -33.512 1.00 71.75 310 SER A C 1
ATOM 2506 O O . SER A 1 310 ? 9.525 15.870 -34.370 1.00 71.75 310 SER A O 1
ATOM 2508 N N . MET A 1 311 ? 8.912 15.691 -32.217 1.00 66.06 311 MET A N 1
ATOM 2509 C CA . MET A 1 311 ? 9.972 16.567 -31.706 1.00 66.06 311 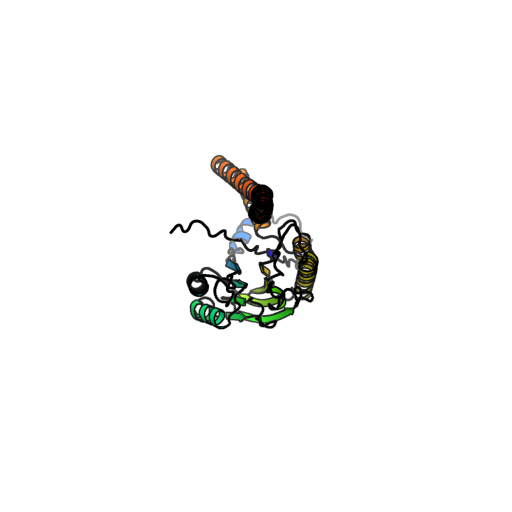MET A CA 1
ATOM 2510 C C . MET A 1 311 ? 11.365 15.953 -31.897 1.00 66.06 311 MET A C 1
ATOM 2512 O O . MET A 1 311 ? 12.280 16.655 -32.330 1.00 66.06 311 MET A O 1
ATOM 2516 N N . HIS A 1 312 ? 11.532 14.648 -31.658 1.00 69.12 312 HIS A N 1
ATOM 2517 C CA . HIS A 1 312 ? 12.796 13.947 -31.917 1.00 69.12 312 HIS A CA 1
ATOM 2518 C C . HIS A 1 312 ? 13.200 14.004 -33.395 1.00 69.12 312 HIS A C 1
ATOM 2520 O O . HIS A 1 312 ? 14.333 14.376 -33.701 1.00 69.12 312 HIS A O 1
ATOM 2526 N N . ILE A 1 313 ? 12.265 13.748 -34.316 1.00 73.75 313 ILE A N 1
ATOM 2527 C CA . ILE A 1 313 ? 12.515 13.848 -35.764 1.00 73.75 313 ILE A CA 1
ATOM 2528 C C . ILE A 1 313 ? 12.932 15.275 -36.159 1.00 73.75 313 ILE A C 1
ATOM 2530 O O . ILE A 1 313 ? 13.820 15.464 -36.997 1.00 73.75 313 ILE A O 1
ATOM 2534 N N . GLN A 1 314 ? 12.322 16.305 -35.563 1.00 63.41 314 GLN A N 1
ATOM 2535 C CA . GLN A 1 314 ? 12.719 17.694 -35.810 1.00 63.41 314 GLN A CA 1
ATOM 2536 C C . GLN A 1 314 ? 14.122 17.999 -35.280 1.00 63.41 314 GLN A C 1
ATOM 2538 O O . GLN A 1 314 ? 14.912 18.615 -35.996 1.00 63.41 314 GLN A O 1
ATOM 2543 N N . LEU A 1 315 ? 14.464 17.548 -34.072 1.00 62.25 315 LEU A N 1
ATOM 2544 C CA . LEU A 1 315 ? 15.796 17.735 -33.491 1.00 62.25 315 LEU A CA 1
ATOM 2545 C C . LEU A 1 315 ? 16.886 17.033 -34.316 1.00 62.25 315 LEU A C 1
ATOM 2547 O O . LEU A 1 315 ? 17.937 17.627 -34.570 1.00 62.25 315 LEU A O 1
ATOM 2551 N N . GLU A 1 316 ? 16.626 15.824 -34.816 1.00 68.00 316 GLU A N 1
ATOM 2552 C CA . GLU A 1 316 ? 17.536 15.125 -35.731 1.00 68.00 316 GLU A CA 1
ATOM 2553 C C . GLU A 1 316 ? 17.713 15.877 -37.055 1.00 68.00 316 GLU A C 1
ATOM 2555 O O . GLU A 1 316 ? 18.841 16.048 -37.529 1.00 68.00 316 GLU A O 1
ATOM 2560 N N . ARG A 1 317 ? 16.626 16.413 -37.629 1.00 62.88 317 ARG A N 1
ATOM 2561 C CA . ARG A 1 317 ? 16.691 17.259 -38.833 1.00 62.88 317 ARG A CA 1
ATOM 2562 C C . ARG A 1 317 ? 17.471 18.550 -38.594 1.00 62.88 317 ARG A C 1
ATOM 2564 O O . ARG A 1 317 ? 18.257 18.931 -39.459 1.00 62.88 317 ARG A O 1
ATOM 2571 N N . PHE A 1 318 ? 17.312 19.201 -37.441 1.00 55.75 318 PHE A N 1
ATOM 2572 C CA . PHE A 1 318 ? 18.094 20.384 -37.064 1.00 55.75 318 PHE A CA 1
ATOM 2573 C C . PHE A 1 318 ? 19.582 20.059 -36.884 1.00 55.75 318 PHE A C 1
ATOM 2575 O O . PHE A 1 318 ? 20.440 20.815 -37.346 1.00 55.75 318 PHE A O 1
ATOM 2582 N N . SER A 1 319 ? 19.899 18.919 -36.267 1.00 56.19 319 SER A N 1
ATOM 2583 C CA . SER A 1 319 ? 21.275 18.430 -36.126 1.00 56.19 319 SER A CA 1
ATOM 2584 C C . SER A 1 319 ? 21.913 18.144 -37.493 1.00 56.19 319 SER A C 1
ATOM 2586 O O . SER A 1 319 ? 22.999 18.650 -37.793 1.00 56.19 319 SER A O 1
ATOM 2588 N N . CYS A 1 320 ? 21.197 17.449 -38.385 1.00 57.22 320 CYS A N 1
ATOM 2589 C CA . CYS A 1 320 ? 21.624 17.232 -39.769 1.00 57.22 320 CYS A CA 1
ATOM 2590 C C . CYS A 1 320 ? 21.783 18.550 -40.543 1.00 57.22 320 CYS A C 1
ATOM 2592 O O . CYS A 1 320 ? 22.797 18.752 -41.208 1.00 57.22 320 CYS A O 1
ATOM 2594 N N . TYR A 1 321 ? 20.839 19.487 -40.439 1.00 55.22 321 TYR A N 1
ATOM 2595 C CA . TYR A 1 321 ? 20.919 20.787 -41.112 1.00 55.22 321 TYR A CA 1
ATOM 2596 C C . TYR A 1 321 ? 22.144 21.598 -40.662 1.00 55.22 321 TYR A C 1
ATOM 2598 O O . TYR A 1 321 ? 22.873 22.149 -41.493 1.00 55.22 321 TYR A O 1
ATOM 2606 N N . ASN A 1 322 ? 22.439 21.617 -39.359 1.00 54.12 322 ASN A N 1
ATOM 2607 C CA . ASN A 1 322 ? 23.644 22.252 -38.814 1.00 54.12 322 ASN A CA 1
ATOM 2608 C C . ASN A 1 322 ? 24.937 21.550 -39.265 1.00 54.12 322 ASN A C 1
ATOM 2610 O O . ASN A 1 322 ? 25.953 22.208 -39.510 1.00 54.12 322 ASN A O 1
ATOM 2614 N N . PHE A 1 323 ? 24.906 20.227 -39.432 1.00 55.91 323 PHE A N 1
ATOM 2615 C CA . PHE A 1 323 ? 26.018 19.464 -39.996 1.00 55.91 323 PHE A CA 1
ATOM 2616 C C . PHE A 1 323 ? 26.261 19.808 -41.478 1.00 55.91 323 PHE A C 1
ATOM 2618 O O . PHE A 1 323 ? 27.392 20.109 -41.872 1.00 55.91 323 PHE A O 1
ATOM 2625 N N . PHE A 1 324 ? 25.208 19.860 -42.299 1.00 55.25 324 PHE A N 1
ATOM 2626 C CA . PHE A 1 324 ? 25.307 20.197 -43.724 1.00 55.25 324 PHE A CA 1
ATOM 2627 C C . PHE A 1 324 ? 25.690 21.663 -43.969 1.00 55.25 324 PHE A C 1
ATOM 2629 O O . PHE A 1 324 ? 26.512 21.943 -44.844 1.00 55.25 324 PHE A O 1
ATOM 2636 N N . THR A 1 325 ? 25.184 22.608 -43.174 1.00 55.00 325 THR A N 1
ATOM 2637 C CA . THR A 1 325 ? 25.567 24.029 -43.277 1.00 55.00 325 THR A CA 1
ATOM 2638 C C . THR A 1 325 ? 27.019 24.279 -42.853 1.00 55.00 325 THR A C 1
ATOM 2640 O O . THR A 1 325 ? 27.717 25.047 -43.521 1.00 55.00 325 THR A O 1
ATOM 2643 N N . LYS A 1 326 ? 27.536 23.582 -41.827 1.00 54.62 326 LYS A N 1
ATOM 2644 C CA . LYS A 1 326 ? 28.975 23.602 -41.488 1.00 54.62 326 LYS A CA 1
ATOM 2645 C C . LYS A 1 326 ? 29.847 23.035 -42.611 1.00 54.62 326 LYS A C 1
ATOM 2647 O O . LYS A 1 326 ? 30.911 23.589 -42.891 1.00 54.62 326 LYS A O 1
ATOM 2652 N N . ARG A 1 327 ? 29.405 21.963 -43.278 1.00 52.44 327 ARG A N 1
ATOM 2653 C CA . ARG A 1 327 ? 30.138 21.346 -44.397 1.00 52.44 327 ARG A CA 1
ATOM 2654 C C . ARG A 1 327 ? 30.150 22.242 -45.642 1.00 52.44 327 ARG A C 1
ATOM 2656 O O . ARG A 1 327 ? 31.200 22.402 -46.256 1.00 52.44 327 ARG A O 1
ATOM 2663 N N . LYS A 1 328 ? 29.029 22.909 -45.946 1.00 49.25 328 LYS A N 1
ATOM 2664 C CA . LYS A 1 328 ? 28.913 23.876 -47.051 1.00 49.25 328 LYS A CA 1
ATOM 2665 C C . LYS A 1 328 ? 29.760 25.135 -46.813 1.00 49.25 328 LYS A C 1
ATOM 2667 O O . LYS A 1 328 ? 30.442 25.574 -47.729 1.00 49.25 328 LYS A O 1
ATOM 2672 N N . LYS A 1 329 ? 29.819 25.658 -45.577 1.00 51.19 329 LYS A N 1
ATOM 2673 C CA . LYS A 1 329 ? 30.756 26.744 -45.211 1.00 51.19 329 LYS A CA 1
ATOM 2674 C C . LYS A 1 329 ? 32.224 26.336 -45.387 1.00 51.19 329 LYS A C 1
ATOM 2676 O O . LYS A 1 329 ? 32.994 27.120 -45.921 1.00 51.19 329 LYS A O 1
ATOM 2681 N N . ARG A 1 330 ? 32.605 25.106 -45.013 1.00 51.81 330 ARG A N 1
ATOM 2682 C CA . ARG A 1 330 ? 33.976 24.597 -45.222 1.00 51.81 330 ARG A CA 1
ATOM 2683 C C . ARG A 1 330 ? 34.354 24.425 -46.697 1.00 51.81 330 ARG A C 1
ATOM 2685 O O . ARG A 1 330 ? 35.512 24.630 -47.023 1.00 51.81 330 ARG A O 1
ATOM 2692 N N . GLN A 1 331 ? 33.410 24.075 -47.573 1.00 51.19 331 GLN A N 1
ATOM 2693 C CA . GLN A 1 331 ? 33.666 23.993 -49.018 1.00 51.19 331 GLN A CA 1
ATOM 2694 C C . GLN A 1 331 ? 33.765 25.367 -49.695 1.00 51.19 331 GLN A C 1
ATOM 2696 O O . GLN A 1 331 ? 34.549 25.514 -50.621 1.00 51.19 331 GLN A O 1
ATOM 2701 N N . ILE A 1 332 ? 33.021 26.376 -49.229 1.00 53.62 332 ILE A N 1
ATOM 2702 C CA . ILE A 1 332 ? 33.086 27.744 -49.782 1.00 53.62 332 ILE A CA 1
ATOM 2703 C C . ILE A 1 332 ? 34.368 28.475 -49.337 1.00 53.62 332 ILE A C 1
ATOM 2705 O O . ILE A 1 332 ? 34.852 29.340 -50.051 1.00 53.62 332 ILE A O 1
ATOM 2709 N N . SER A 1 333 ? 34.955 28.112 -48.192 1.00 50.94 333 SER A N 1
ATOM 2710 C CA . SER A 1 333 ? 36.251 28.644 -47.730 1.00 50.94 333 SER A CA 1
ATOM 2711 C C . SER A 1 333 ? 37.481 27.933 -48.321 1.00 50.94 333 SER A C 1
ATOM 2713 O O . SER A 1 333 ? 38.595 28.234 -47.905 1.00 50.94 333 SER A O 1
ATOM 2715 N N . ALA A 1 334 ? 37.290 26.966 -49.225 1.00 49.97 334 ALA A N 1
ATOM 2716 C CA . ALA A 1 334 ? 38.355 26.166 -49.838 1.00 49.97 334 ALA A CA 1
ATOM 2717 C C . ALA A 1 334 ? 38.506 26.412 -51.356 1.00 49.97 334 ALA A C 1
ATOM 2719 O O . ALA A 1 334 ? 39.120 25.594 -52.040 1.00 49.97 334 ALA A O 1
ATOM 2720 N N . VAL A 1 335 ? 37.936 27.511 -51.868 1.00 41.69 335 VAL A N 1
ATOM 2721 C CA . VAL A 1 335 ? 38.089 28.004 -53.249 1.00 41.69 335 VAL A CA 1
ATOM 2722 C C . VAL A 1 335 ? 38.805 29.342 -53.228 1.00 41.69 335 VAL A C 1
ATOM 2724 O O . VAL A 1 335 ? 38.446 30.163 -52.352 1.00 41.69 335 VAL A O 1
#

Foldseek 3Di:
DDPPDDPPPQFFKFWAQDPPPDDDDPDDDDDDDPPPPVPVVVVVVPPPPDDDDAFEEFEEQQQAPDDPPLGDDPNVVSLVVVLVVLLVLPHAKYKYAQQQDPVSVVNSQVSNCVNFVDKDAQAFAQRGQRIMMTHPFDQPDKDKDFQPAQDDPVPVSACRNRRRWIWMWTFTDDPNWTETEIEGEAGAQPDDVDRPCLVRLQSRLLVLLQVLQVPVPPGSIYMYHYHSNDDCPRPSVVNNCVSNVIHRPVVVVLVVVLVVLVVCCVVPVVCVVVSVVVSVVSVVVVVCCVCCVPPVVVVVVVVVVVVVVVVVVVVVVVVVVVVVVVVVVVVVVVD

Radius of gyration: 26.68 Å; Cα contacts (8 Å, |Δi|>4): 475; chains: 1; bounding box: 86×59×74 Å

Solvent-accessible surface area (backbone atoms only — not co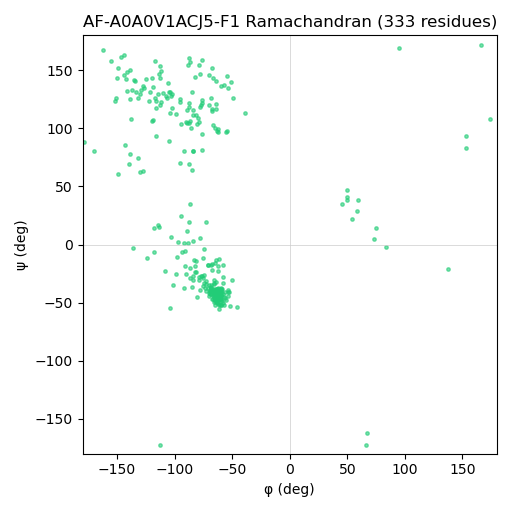mparable to full-atom values): 18753 Å² total; per-residue (Å²): 132,87,85,86,77,71,86,74,79,77,45,66,54,33,44,24,82,59,82,83,86,82,88,87,83,89,77,92,84,83,88,88,80,65,91,77,62,55,71,64,54,50,58,70,71,48,68,80,68,82,77,86,81,83,41,71,45,44,46,73,64,61,32,44,90,44,65,76,91,82,21,35,76,65,37,74,60,51,54,51,53,50,24,54,58,56,42,68,45,78,54,41,36,37,31,41,23,38,54,44,39,68,68,60,50,51,53,35,48,68,56,19,37,91,52,29,66,30,71,52,72,51,83,30,62,85,54,26,37,13,40,35,41,40,18,55,30,51,68,77,46,76,49,76,49,73,50,92,56,42,77,49,79,86,45,70,92,48,60,47,42,45,29,23,40,35,43,34,40,38,37,25,44,45,96,92,41,36,32,37,38,33,39,34,42,50,55,72,74,88,38,88,93,69,48,87,50,51,68,32,38,40,51,40,23,46,51,50,10,51,51,44,53,76,58,67,64,96,44,64,35,40,34,44,32,32,44,60,64,63,51,92,87,35,70,36,44,50,42,29,30,66,52,49,68,42,38,55,38,70,62,50,51,54,51,49,52,53,52,49,51,54,54,47,40,74,76,38,67,92,52,31,69,65,45,52,52,49,50,51,52,50,49,49,49,54,50,44,54,51,44,41,63,62,47,48,52,50,51,51,51,50,52,49,51,53,49,52,51,53,51,51,55,49,52,52,51,51,51,49,49,54,51,52,52,54,51,52,54,55,57,65,72,70,110

Nearest PDB structures (foldseek):
  8j2f-assembly1_B  TM=9.645E-01  e=7.584E-23  Homo sapiens
  7cne-assembly1_A  TM=7.442E-01  e=3.959E-11  Streptomyces griseocarneus
  5uvg-assembly1_A  TM=7.245E-01  e=5.168E-09  Homo sapiens
  6rvz-assembly1_A  TM=6.274E-01  e=8.203E-06  Homo sapiens
  6bou-assembly2_B  TM=7.102E-01  e=5.733E-04  Homo sapiens

InterPro domains:
  IPR005135 Endonuclease/exonuclease/phosphatase [PF03372] (57-247)
  IPR036691 Endonuclease/exonuclease/phosphatase superfamily [G3DSA:3.60.10.10] (52-267)
  IPR036691 Endonuclease/exonuclease/phosphatase superfamily [SSF56219] (53-262)
  IPR038772 Sphingomyelinase C/Sphingomyelin phosphodiesterase 2-like [PTHR16320] (53-236)